Protein AF-A0A1F3PVD0-F1 (afdb_monomer_lite)

Structure (mmCIF, N/CA/C/O backbone):
data_AF-A0A1F3PVD0-F1
#
_entry.id   AF-A0A1F3PVD0-F1
#
loop_
_atom_site.group_PDB
_atom_site.id
_atom_site.type_symbol
_atom_site.label_atom_id
_atom_site.label_alt_id
_atom_site.label_comp_id
_atom_site.label_asym_id
_atom_site.label_entity_id
_atom_site.label_seq_id
_atom_site.pdbx_PDB_ins_code
_atom_site.Cartn_x
_atom_site.Cartn_y
_atom_site.Cartn_z
_atom_site.occupancy
_atom_site.B_iso_or_equiv
_atom_site.auth_seq_id
_atom_site.auth_comp_id
_atom_site.auth_asym_id
_atom_site.auth_atom_id
_atom_site.pdbx_PDB_model_num
ATOM 1 N N . MET A 1 1 ? -23.769 39.190 55.550 1.00 52.31 1 MET A N 1
ATOM 2 C CA . MET A 1 1 ? -24.512 38.034 54.988 1.00 52.31 1 MET A CA 1
ATOM 3 C C . MET A 1 1 ? -24.355 37.821 53.469 1.00 52.31 1 MET A C 1
ATOM 5 O O . MET A 1 1 ? -24.913 36.862 52.965 1.00 52.31 1 MET A O 1
ATOM 9 N N . ARG A 1 2 ? -23.590 38.644 52.723 1.00 49.81 2 ARG A N 1
ATOM 10 C CA . ARG A 1 2 ? -23.374 38.475 51.263 1.00 49.81 2 ARG A CA 1
ATOM 11 C C . ARG A 1 2 ? -22.066 37.770 50.862 1.00 49.81 2 ARG A C 1
ATOM 13 O O . ARG A 1 2 ? -21.918 37.403 49.709 1.00 49.81 2 ARG A O 1
ATOM 20 N N . TRP A 1 3 ? -21.150 37.543 51.806 1.00 46.84 3 TRP A N 1
ATOM 21 C CA . TRP A 1 3 ? -19.820 36.975 51.529 1.00 46.84 3 TRP A CA 1
ATOM 22 C C . TRP A 1 3 ? -19.746 35.443 51.665 1.00 46.84 3 TRP A C 1
ATOM 24 O O . TRP A 1 3 ? -18.893 34.814 51.050 1.00 46.84 3 TRP A O 1
ATOM 34 N N . TYR A 1 4 ? -20.672 34.820 52.403 1.00 49.66 4 TYR A N 1
ATOM 35 C CA . TYR A 1 4 ? -20.701 33.360 52.578 1.00 49.66 4 TYR A CA 1
ATOM 36 C C . TYR A 1 4 ? -21.265 32.606 51.360 1.00 49.66 4 TYR A C 1
ATOM 38 O O . TYR A 1 4 ? -20.929 31.444 51.156 1.00 49.66 4 TYR A O 1
ATOM 46 N N . VAL A 1 5 ? -22.060 33.270 50.511 1.00 54.56 5 VAL A N 1
ATOM 47 C CA . VAL A 1 5 ? -22.640 32.660 49.299 1.00 54.56 5 VAL A CA 1
ATOM 48 C C . VAL A 1 5 ? -21.581 32.480 48.202 1.00 54.56 5 VAL A C 1
ATOM 50 O O . VAL A 1 5 ? -21.598 31.485 47.483 1.00 54.56 5 VAL A O 1
ATOM 53 N N . THR A 1 6 ? -20.599 33.381 48.111 1.00 53.84 6 THR A N 1
ATOM 54 C CA . THR A 1 6 ? -19.549 33.319 47.081 1.00 53.84 6 THR A CA 1
ATOM 55 C C . THR A 1 6 ? -18.513 32.225 47.358 1.00 53.84 6 THR A C 1
ATOM 57 O O . THR A 1 6 ? -18.026 31.593 46.427 1.00 53.84 6 THR A O 1
ATOM 60 N N . ILE A 1 7 ? -18.213 31.940 48.631 1.00 53.91 7 ILE A N 1
ATOM 61 C CA . ILE A 1 7 ? -17.253 30.888 49.017 1.00 53.91 7 ILE A CA 1
ATOM 62 C C . ILE A 1 7 ? -17.837 29.485 48.769 1.00 53.91 7 ILE A C 1
ATOM 64 O O . ILE A 1 7 ? -17.121 28.587 48.331 1.00 53.91 7 ILE A O 1
ATOM 68 N N . PHE A 1 8 ? -19.150 29.305 48.950 1.00 50.31 8 PHE A N 1
ATOM 69 C CA . PHE A 1 8 ? -19.818 28.025 48.683 1.00 50.31 8 PHE A CA 1
ATOM 70 C C . PHE A 1 8 ? -19.912 27.700 47.178 1.00 50.31 8 PHE A C 1
ATOM 72 O O . PHE A 1 8 ? -19.859 26.534 46.780 1.00 50.31 8 PHE A O 1
ATOM 79 N N . LEU A 1 9 ? -19.981 28.726 46.321 1.00 50.12 9 LEU A N 1
ATOM 80 C CA . LEU A 1 9 ? -20.003 28.551 44.865 1.00 50.12 9 LEU A CA 1
ATOM 81 C C . LEU A 1 9 ? -18.623 28.183 44.288 1.00 50.12 9 LEU A C 1
ATOM 83 O O . LEU A 1 9 ? -18.544 27.481 43.288 1.00 50.12 9 LEU A O 1
ATOM 87 N N . ILE A 1 10 ? -17.528 28.606 44.929 1.00 54.53 10 ILE A N 1
ATOM 88 C CA . ILE A 1 10 ? -16.161 28.267 44.492 1.00 54.53 10 ILE A CA 1
ATOM 89 C C . ILE A 1 10 ? -15.780 26.841 44.928 1.00 54.53 10 ILE A C 1
ATOM 91 O O . ILE A 1 10 ? -15.098 26.136 44.185 1.00 54.53 10 ILE A O 1
ATOM 95 N N . LEU A 1 11 ? -16.273 26.362 46.077 1.00 48.06 11 LEU A N 1
ATOM 96 C CA . LEU A 1 11 ? -15.998 24.995 46.544 1.00 48.06 11 LEU A CA 1
ATOM 97 C C . LEU A 1 11 ? -16.750 23.904 45.763 1.00 48.06 11 LEU A C 1
ATOM 99 O O . LEU A 1 11 ? -16.257 22.785 45.653 1.00 48.06 11 LEU A O 1
ATOM 103 N N . THR A 1 12 ? -17.908 24.214 45.176 1.00 51.50 12 THR A N 1
ATOM 104 C CA . THR A 1 12 ? -18.668 23.247 44.361 1.00 51.50 12 THR A CA 1
ATOM 105 C C . THR A 1 12 ? -18.076 23.046 42.962 1.00 51.50 12 THR A C 1
ATOM 107 O O . THR A 1 12 ? -18.233 21.970 42.388 1.00 51.50 12 THR A O 1
ATOM 110 N N . ILE A 1 13 ? -17.306 24.009 42.443 1.00 52.09 13 ILE A N 1
ATOM 111 C CA . ILE A 1 13 ? -16.625 23.890 41.140 1.00 52.09 13 ILE A CA 1
ATOM 112 C C . ILE A 1 13 ? -15.431 22.916 41.210 1.00 52.09 13 ILE A C 1
ATOM 114 O O . ILE A 1 13 ? -15.116 22.256 40.221 1.00 52.09 13 ILE A O 1
ATOM 118 N N . PHE A 1 14 ? -14.810 22.731 42.381 1.00 48.31 14 PHE A N 1
ATOM 119 C CA . PHE A 1 14 ? -13.664 21.823 42.536 1.00 48.31 14 PHE A CA 1
ATOM 120 C C . PHE A 1 14 ? -14.026 20.333 42.646 1.00 48.31 14 PHE A C 1
ATOM 122 O O . PHE A 1 14 ? -13.159 19.486 42.435 1.00 48.31 14 PHE A O 1
ATOM 129 N N . ILE A 1 15 ? -15.287 19.979 42.917 1.00 50.44 15 ILE A N 1
ATOM 130 C CA . ILE A 1 15 ? -15.693 18.566 43.060 1.00 50.44 15 ILE A CA 1
ATOM 131 C C . ILE A 1 15 ? -15.917 17.893 41.690 1.00 50.44 15 ILE A C 1
ATOM 133 O O . ILE A 1 15 ? -15.780 16.678 41.572 1.00 50.44 15 ILE A O 1
ATOM 137 N N . PHE A 1 16 ? -16.142 18.659 40.618 1.00 49.06 16 PHE A N 1
ATOM 138 C CA . PHE A 1 16 ? -16.343 18.105 39.270 1.00 49.06 16 PHE A CA 1
ATOM 139 C C . PHE A 1 16 ? -15.055 17.924 38.446 1.00 49.06 16 PHE A C 1
ATOM 141 O O . PHE A 1 16 ? -15.104 17.333 37.369 1.00 49.06 16 PHE A O 1
ATOM 148 N N . ALA A 1 17 ? -13.892 18.359 38.942 1.00 48.44 17 ALA A N 1
ATOM 149 C CA . ALA A 1 17 ? -12.629 18.272 38.198 1.00 48.44 17 ALA A CA 1
ATOM 150 C C . ALA A 1 17 ? -11.892 16.920 38.330 1.00 48.44 17 ALA A C 1
ATOM 152 O O . ALA A 1 17 ? -10.962 16.665 37.573 1.00 48.44 17 ALA A O 1
ATOM 153 N N . ASN A 1 18 ? -12.317 16.029 39.236 1.00 48.75 18 ASN A N 1
ATOM 154 C CA . ASN A 1 18 ? -1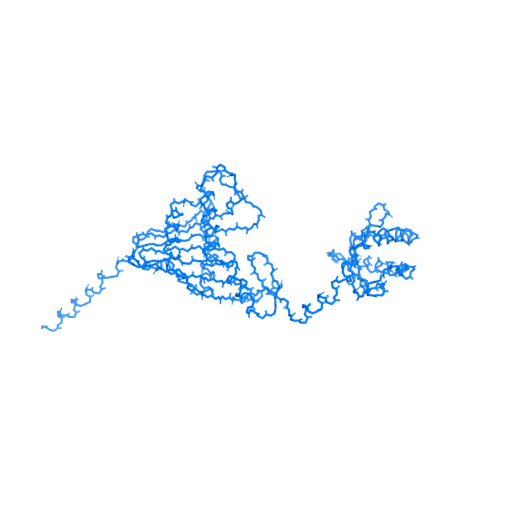1.676 14.719 39.459 1.00 48.75 18 ASN A CA 1
ATOM 155 C C . ASN A 1 18 ? -12.423 13.532 38.809 1.00 48.75 18 ASN A C 1
ATOM 157 O O . ASN A 1 18 ? -12.084 12.377 39.051 1.00 48.75 18 ASN A O 1
ATOM 161 N N . GLY A 1 19 ? -13.442 13.793 37.980 1.00 48.56 19 GLY A N 1
ATOM 162 C CA . GLY A 1 19 ? -14.271 12.755 37.345 1.00 48.56 19 GLY A CA 1
ATOM 163 C C . GLY A 1 19 ? -13.644 12.047 36.136 1.00 48.56 19 GLY A C 1
ATOM 164 O O . GLY A 1 19 ? -14.220 11.091 35.623 1.00 48.56 19 GLY A O 1
ATOM 165 N N . GLN A 1 20 ? -12.470 12.478 35.672 1.00 53.84 20 GLN A N 1
ATOM 166 C CA . GLN A 1 20 ? -11.714 11.793 34.624 1.00 53.84 20 GLN A CA 1
ATOM 167 C C . GLN A 1 20 ? -10.396 11.284 35.211 1.00 53.84 20 GLN A C 1
ATOM 169 O O . GLN A 1 20 ? -9.554 12.101 35.559 1.00 53.84 20 GLN A O 1
ATOM 174 N N . SER A 1 21 ? -10.206 9.960 35.324 1.00 55.94 21 SER A N 1
ATOM 175 C CA . SER A 1 21 ? -8.898 9.305 35.047 1.00 55.94 21 SER A CA 1
ATOM 176 C C . SER A 1 21 ? -8.756 7.836 35.478 1.00 55.94 21 SER A C 1
ATOM 178 O O . SER A 1 21 ? -7.702 7.263 35.237 1.00 55.94 21 SER A O 1
ATOM 180 N N . ASN A 1 22 ? -9.781 7.142 35.988 1.00 77.69 22 ASN A N 1
ATOM 181 C CA . ASN A 1 22 ? -9.657 5.681 36.198 1.00 77.69 22 ASN A CA 1
ATOM 182 C C . ASN A 1 22 ? -9.807 4.851 34.907 1.00 77.69 22 ASN A C 1
ATOM 184 O O . ASN A 1 22 ? -9.910 3.623 34.959 1.00 77.69 22 ASN A O 1
ATOM 188 N N . ARG A 1 23 ? -9.833 5.505 33.739 1.00 90.31 23 ARG A N 1
ATOM 189 C CA . ARG A 1 23 ? -9.917 4.824 32.450 1.00 90.31 23 ARG A CA 1
ATOM 190 C C . ARG A 1 23 ? -8.611 4.076 32.188 1.00 90.31 23 ARG A C 1
ATOM 192 O O . ARG A 1 23 ? -7.550 4.686 32.085 1.00 90.31 23 ARG A O 1
ATOM 199 N N . LYS A 1 24 ? -8.688 2.753 32.056 1.00 94.62 24 LYS A N 1
ATOM 200 C CA . LYS A 1 24 ? -7.513 1.911 31.797 1.00 94.62 24 LYS A CA 1
ATOM 201 C C . LYS A 1 24 ? -7.092 2.032 30.335 1.00 94.62 24 LYS A C 1
ATOM 203 O O . LYS A 1 24 ? -7.910 1.823 29.447 1.00 94.62 24 LYS A O 1
ATOM 208 N N . VAL A 1 25 ? -5.826 2.346 30.084 1.00 93.94 25 VAL A N 1
ATOM 209 C CA . VAL A 1 25 ? -5.273 2.498 28.732 1.00 93.94 25 VAL A CA 1
ATOM 210 C C . VAL A 1 25 ? -4.309 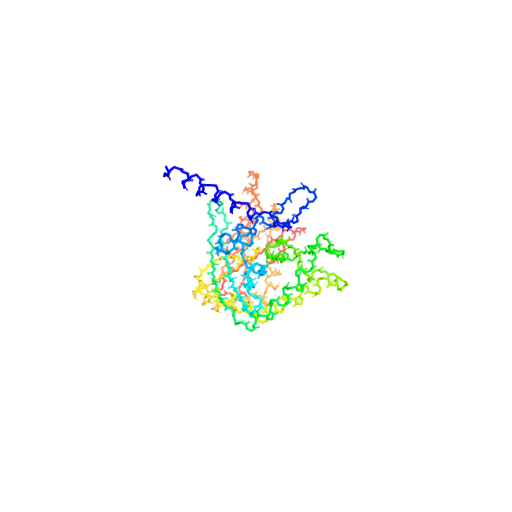1.349 28.468 1.00 93.94 25 VAL A C 1
ATOM 212 O O . VAL A 1 25 ? -3.316 1.196 29.175 1.00 93.94 25 VAL A O 1
ATOM 215 N N . PHE A 1 26 ? -4.603 0.549 27.448 1.00 93.62 26 PHE A N 1
ATOM 216 C CA . PHE A 1 26 ? -3.805 -0.601 27.042 1.00 93.62 26 PHE A CA 1
ATOM 217 C C . PHE A 1 26 ? -3.202 -0.335 25.665 1.00 93.62 26 PHE A C 1
ATOM 219 O O . PHE A 1 26 ? -3.883 -0.416 24.642 1.00 93.62 26 PHE A O 1
ATOM 226 N N . ILE A 1 27 ? -1.917 0.005 25.658 1.00 91.44 27 ILE A N 1
ATOM 227 C CA . ILE A 1 27 ? -1.116 0.223 24.453 1.00 91.44 27 ILE A CA 1
ATOM 228 C C . ILE A 1 27 ? 0.077 -0.741 24.541 1.00 91.44 27 ILE A C 1
ATOM 230 O O . ILE A 1 27 ? 0.757 -0.722 25.570 1.00 91.44 27 ILE A O 1
ATOM 234 N N . PRO A 1 28 ? 0.341 -1.579 23.520 1.00 83.88 28 PRO A N 1
ATOM 235 C CA . PRO A 1 28 ? 1.459 -2.514 23.531 1.00 83.88 28 PRO A CA 1
ATOM 236 C C . PRO A 1 28 ? 2.790 -1.782 23.725 1.00 83.88 28 PRO A C 1
ATOM 238 O O . PRO A 1 28 ? 3.035 -0.723 23.134 1.00 83.88 28 PRO A O 1
ATOM 241 N N . VAL A 1 29 ? 3.653 -2.360 24.557 1.00 78.19 29 VAL A N 1
ATOM 242 C CA . VAL A 1 29 ? 5.019 -1.887 24.794 1.00 78.19 29 VAL A CA 1
ATOM 243 C C . VAL A 1 29 ? 5.955 -2.988 24.318 1.00 78.19 29 VAL A C 1
ATOM 245 O O . VAL A 1 29 ? 5.900 -4.097 24.842 1.00 78.19 29 VAL A O 1
ATOM 248 N N . TYR A 1 30 ? 6.784 -2.705 23.316 1.00 70.12 30 TYR A N 1
ATOM 249 C CA . TYR A 1 30 ? 7.753 -3.684 22.819 1.00 70.12 30 TYR A CA 1
ATOM 250 C C . TYR A 1 30 ? 8.969 -3.769 23.761 1.00 70.12 30 TYR A C 1
ATOM 252 O O . TYR A 1 30 ? 9.201 -2.858 24.555 1.00 70.12 30 TYR A O 1
ATOM 260 N N . GLU A 1 31 ? 9.748 -4.856 23.680 1.00 60.06 31 GLU A N 1
ATOM 261 C CA . GLU A 1 31 ? 10.815 -5.228 24.638 1.00 60.06 31 GLU A CA 1
ATOM 262 C C . GLU A 1 31 ? 11.859 -4.132 24.934 1.00 60.06 31 GLU A C 1
ATOM 264 O O . GLU A 1 31 ? 12.474 -4.125 25.996 1.00 60.06 31 GLU A O 1
ATOM 269 N N . ASN A 1 32 ? 12.045 -3.167 24.033 1.00 60.78 32 ASN A N 1
ATOM 270 C CA . ASN A 1 32 ? 12.938 -2.023 24.228 1.00 60.78 32 ASN A CA 1
ATOM 271 C C . ASN A 1 32 ? 12.300 -0.851 25.005 1.00 60.78 32 ASN A C 1
ATOM 273 O O . ASN A 1 32 ? 12.887 0.229 25.072 1.00 60.78 32 ASN A O 1
ATOM 277 N N . GLY A 1 33 ? 11.095 -1.029 25.551 1.00 52.75 33 GLY A N 1
ATOM 278 C CA . GLY A 1 33 ? 10.340 0.018 26.235 1.00 52.75 33 GLY A CA 1
ATOM 279 C C . GLY A 1 33 ? 9.773 1.088 25.297 1.00 52.75 33 GLY A C 1
ATOM 280 O O . GLY A 1 33 ? 9.152 2.041 25.776 1.00 52.75 33 GLY A O 1
ATOM 281 N N . ASP A 1 34 ? 9.948 0.960 23.973 1.00 54.97 34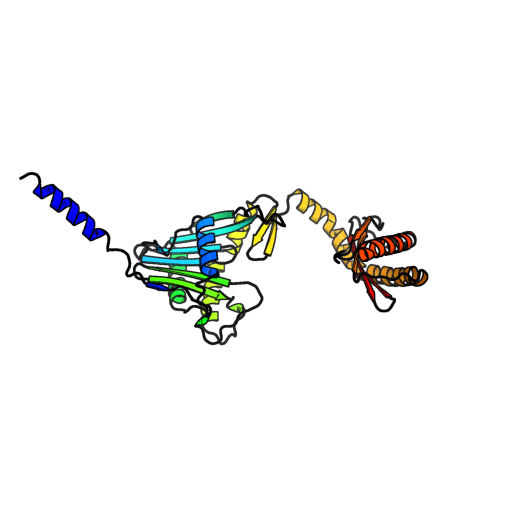 ASP A N 1
ATOM 282 C CA . ASP A 1 34 ? 9.314 1.870 23.026 1.00 54.97 34 ASP A CA 1
ATOM 283 C C . ASP A 1 34 ? 7.832 1.512 22.953 1.00 54.97 34 ASP A C 1
ATOM 285 O O . ASP A 1 34 ? 7.401 0.539 22.324 1.00 54.97 34 ASP A O 1
ATOM 289 N N . THR A 1 35 ? 7.027 2.333 23.619 1.00 56.81 35 THR A N 1
ATOM 290 C CA . THR A 1 35 ? 5.615 2.435 23.297 1.00 56.81 35 THR A CA 1
ATOM 291 C C . THR A 1 35 ? 5.509 2.883 21.840 1.00 56.81 35 THR A C 1
ATOM 293 O O . THR A 1 35 ? 5.547 4.064 21.484 1.00 56.81 35 THR A O 1
ATOM 296 N N . CYS A 1 36 ? 5.261 1.881 21.005 1.00 71.19 36 CYS A N 1
ATOM 297 C CA . CYS A 1 36 ? 4.199 1.951 20.032 1.00 71.19 36 CYS A CA 1
ATOM 298 C C . CYS A 1 36 ? 4.484 2.877 18.837 1.00 71.19 36 CYS A C 1
ATOM 300 O O . CYS A 1 36 ? 3.732 3.812 18.555 1.00 71.19 36 CYS A O 1
ATOM 302 N N . TYR A 1 37 ? 5.546 2.565 18.078 1.00 82.56 37 TYR A N 1
ATOM 303 C CA . TYR A 1 37 ? 5.786 3.107 16.727 1.00 82.56 37 TYR A CA 1
ATOM 304 C C . TYR A 1 37 ? 4.486 3.171 15.909 1.00 82.56 37 TYR A C 1
ATOM 306 O O . TYR A 1 37 ? 4.126 4.224 15.376 1.00 82.56 37 TYR A O 1
ATOM 314 N N . TRP A 1 38 ? 3.726 2.071 15.911 1.00 85.19 38 TRP A N 1
ATOM 315 C CA . TRP A 1 38 ? 2.434 1.982 15.242 1.00 85.19 38 TRP A CA 1
ATOM 316 C C . TRP A 1 38 ? 1.384 2.931 15.809 1.00 85.19 38 TRP A C 1
ATOM 318 O O . TRP A 1 38 ? 0.709 3.590 15.027 1.00 85.19 38 TRP A O 1
ATOM 328 N N . TYR A 1 39 ? 1.281 3.078 17.130 1.00 91.81 39 TYR A N 1
ATOM 329 C CA . TYR A 1 39 ? 0.330 4.016 17.739 1.00 91.81 39 TYR A CA 1
ATOM 330 C C . TYR A 1 39 ? 0.710 5.467 17.467 1.00 91.81 39 TYR A C 1
ATOM 332 O O . TYR A 1 39 ? -0.155 6.253 17.110 1.00 91.81 39 TYR A O 1
ATOM 340 N N . LYS A 1 40 ? 1.994 5.841 17.539 1.00 91.06 40 LYS A N 1
ATOM 341 C CA . LYS A 1 40 ? 2.450 7.199 17.186 1.00 91.06 40 LYS A CA 1
ATOM 342 C C . LYS A 1 40 ? 2.109 7.530 15.730 1.00 91.06 40 LYS A C 1
ATOM 344 O O . LYS A 1 40 ? 1.584 8.607 15.444 1.00 91.06 40 LYS A O 1
ATOM 349 N N . ILE A 1 41 ? 2.366 6.597 14.809 1.00 89.88 41 ILE A N 1
ATOM 350 C CA . ILE A 1 41 ? 1.982 6.738 13.396 1.00 89.88 41 ILE A CA 1
ATOM 351 C C . ILE A 1 41 ? 0.470 6.843 13.255 1.00 89.88 41 ILE A C 1
ATOM 353 O O . ILE A 1 41 ? -0.018 7.707 12.530 1.00 89.88 41 ILE A O 1
ATOM 357 N N . PHE A 1 42 ? -0.261 5.976 13.941 1.00 92.12 42 PHE A N 1
ATOM 358 C CA . PHE A 1 42 ? -1.708 5.919 13.896 1.00 92.12 42 PHE A CA 1
ATOM 359 C C . PHE A 1 42 ? -2.345 7.210 14.420 1.00 92.12 42 PHE A C 1
ATOM 361 O O . PHE A 1 42 ? -3.135 7.816 13.711 1.00 92.12 42 PHE A O 1
ATOM 368 N N . GLN A 1 43 ? -1.943 7.708 15.591 1.00 93.94 43 GLN A N 1
ATOM 369 C CA . GLN A 1 43 ? -2.454 8.956 16.167 1.00 93.94 43 GLN A CA 1
ATOM 370 C C . GLN A 1 43 ? -2.185 10.154 15.254 1.00 93.94 43 GLN A C 1
ATOM 372 O O . GLN A 1 43 ? -3.056 11.002 15.052 1.00 93.94 43 GLN A O 1
ATOM 377 N N . LYS A 1 44 ? -1.007 10.196 14.619 1.00 93.75 44 LYS A N 1
ATOM 378 C CA . LYS A 1 44 ? -0.720 11.198 13.591 1.00 93.75 44 LYS A CA 1
ATOM 379 C C . LYS A 1 44 ? -1.685 11.080 12.407 1.00 93.75 44 LYS A C 1
ATOM 381 O O . LYS A 1 44 ? -2.223 12.094 11.979 1.00 93.75 44 LYS A O 1
ATOM 386 N N . LYS A 1 45 ? -1.934 9.868 11.897 1.00 94.38 45 LYS A N 1
ATOM 387 C CA . LYS A 1 45 ? -2.898 9.641 10.805 1.00 94.38 45 LYS A CA 1
ATOM 388 C C . LYS A 1 45 ? -4.322 10.034 11.206 1.00 94.38 45 LYS A C 1
ATOM 390 O O . LYS A 1 45 ? -4.982 10.712 10.431 1.00 94.38 45 LYS A O 1
ATOM 395 N N . THR A 1 46 ? -4.768 9.662 12.402 1.00 95.44 46 THR A N 1
ATOM 396 C CA . THR A 1 46 ? -6.056 10.056 12.996 1.00 95.44 46 THR A CA 1
ATOM 397 C C . THR A 1 46 ? -6.211 11.574 12.997 1.00 95.44 46 THR A C 1
ATOM 399 O O . THR A 1 46 ? -7.222 12.086 12.520 1.00 95.44 46 THR A O 1
ATOM 402 N N . SER A 1 47 ? -5.176 12.304 13.424 1.00 95.81 47 SER A N 1
ATOM 403 C CA . SER A 1 47 ? -5.156 13.769 13.365 1.00 95.81 47 SER A CA 1
ATOM 404 C C . SER A 1 47 ? -5.170 14.307 11.930 1.00 95.81 47 SER A C 1
ATOM 406 O O . SER A 1 47 ? -5.925 15.233 11.644 1.00 95.81 47 SER A O 1
ATOM 408 N N . ASP A 1 48 ? -4.349 13.753 11.033 1.00 95.25 48 ASP A N 1
ATOM 409 C CA . ASP A 1 48 ? -4.256 14.172 9.626 1.00 95.25 48 ASP A CA 1
ATOM 410 C C . ASP A 1 48 ? -5.579 13.945 8.862 1.00 95.25 48 ASP A C 1
ATOM 412 O O . ASP A 1 48 ? -5.877 14.652 7.899 1.00 95.25 48 ASP A O 1
ATOM 416 N N . LEU A 1 49 ? -6.367 12.952 9.284 1.00 96.94 49 LEU A N 1
ATOM 417 C CA . LEU A 1 49 ? -7.680 12.604 8.737 1.00 96.94 49 LEU A CA 1
ATOM 418 C C . LEU A 1 49 ? -8.845 13.288 9.468 1.00 96.94 49 LEU A C 1
ATOM 420 O O . LEU A 1 49 ? -9.992 13.075 9.083 1.00 96.94 49 LEU A O 1
ATOM 424 N N . HIS A 1 50 ? -8.562 14.100 10.493 1.00 96.94 50 HIS A N 1
ATOM 425 C CA . HIS A 1 50 ? -9.561 14.754 11.346 1.00 96.94 50 HIS A CA 1
ATOM 426 C C . HIS A 1 50 ? -10.560 13.774 11.985 1.00 96.94 50 HIS A C 1
ATOM 428 O O . HIS A 1 50 ? -11.745 14.076 12.121 1.00 96.94 50 HIS A O 1
ATOM 434 N N . LEU A 1 51 ? -10.088 12.588 12.371 1.00 97.44 51 LEU A N 1
ATOM 435 C CA . LEU A 1 51 ? -10.906 11.581 13.040 1.00 97.44 51 LEU A CA 1
ATOM 436 C C . LEU A 1 51 ? -10.986 11.855 14.545 1.00 97.44 51 LEU A C 1
ATOM 438 O O . LEU A 1 51 ? -10.060 12.404 15.145 1.00 97.44 51 LEU A O 1
ATOM 442 N N . GLN A 1 52 ? -12.078 11.416 15.173 1.00 96.69 52 GLN A N 1
ATOM 443 C CA . GLN A 1 52 ? -12.246 11.491 16.625 1.00 96.69 52 GLN A CA 1
ATOM 444 C C . GLN A 1 52 ? -11.119 10.737 17.343 1.00 96.69 52 GLN A C 1
ATOM 446 O O . GLN A 1 52 ? -10.745 9.629 16.939 1.00 96.69 52 GLN A O 1
ATOM 451 N N . ASN A 1 53 ? -10.606 11.325 18.426 1.00 96.50 53 ASN A N 1
ATOM 452 C CA . ASN A 1 53 ? -9.682 10.659 19.335 1.00 96.50 53 ASN A CA 1
ATOM 453 C C . ASN A 1 53 ? -10.468 9.754 20.299 1.00 96.50 53 ASN A C 1
ATOM 455 O O . ASN A 1 53 ? -11.263 10.234 21.110 1.00 96.50 53 ASN A O 1
ATOM 459 N N . LEU A 1 54 ? -10.233 8.443 20.224 1.00 96.62 54 LEU A N 1
ATOM 460 C CA . LEU A 1 54 ? -10.952 7.455 21.028 1.00 96.62 54 LEU A CA 1
ATOM 461 C C . LEU A 1 54 ? -10.567 7.503 22.516 1.00 96.62 54 LEU A C 1
ATOM 463 O O . LEU A 1 54 ? -11.364 7.098 23.361 1.00 96.62 54 LEU A O 1
ATOM 467 N N . LEU A 1 55 ? -9.414 8.076 22.883 1.00 94.06 55 LEU A N 1
ATOM 468 C CA . LEU A 1 55 ? -9.064 8.314 24.292 1.00 94.06 55 LEU A CA 1
ATOM 469 C C . LEU A 1 55 ? -9.995 9.321 24.977 1.00 94.06 55 LEU A C 1
ATOM 471 O O . LEU A 1 55 ? -10.164 9.270 26.194 1.00 94.06 55 LEU A O 1
ATOM 475 N N . THR A 1 56 ? -10.622 10.205 24.203 1.00 93.94 56 THR A N 1
ATOM 476 C CA . THR A 1 56 ? -11.566 11.217 24.698 1.00 93.94 56 THR A CA 1
ATOM 477 C C . THR A 1 56 ? -13.008 10.929 24.282 1.00 93.94 56 THR A C 1
ATOM 479 O O . THR A 1 56 ? -13.876 11.769 24.493 1.00 93.94 56 THR A O 1
ATOM 482 N N . SER A 1 57 ? -13.273 9.775 23.658 1.00 94.56 57 SER A N 1
ATOM 483 C CA . SER A 1 57 ? -14.633 9.356 23.308 1.00 94.56 57 SER A CA 1
ATOM 484 C C . SER A 1 57 ? -15.466 9.142 24.576 1.00 94.56 57 SER A C 1
ATOM 486 O O . SER A 1 57 ? -14.996 8.564 25.559 1.00 94.56 57 SER A O 1
ATOM 488 N N . THR A 1 58 ? -16.707 9.622 24.533 1.00 95.19 58 THR A N 1
ATOM 489 C CA . THR A 1 58 ? -17.732 9.419 25.566 1.00 95.19 58 THR A CA 1
ATOM 490 C C . THR A 1 58 ? -18.738 8.340 25.170 1.00 95.19 58 THR A C 1
ATOM 492 O O . THR A 1 58 ? -19.766 8.189 25.826 1.00 95.19 58 THR A O 1
ATOM 495 N N . ASP A 1 59 ? -18.478 7.623 24.077 1.00 97.25 59 ASP A N 1
ATOM 496 C CA . ASP A 1 59 ? -19.371 6.592 23.565 1.00 97.25 59 ASP A CA 1
ATOM 497 C C . ASP A 1 59 ? -19.419 5.408 24.531 1.00 97.25 59 ASP A C 1
ATOM 499 O O . ASP A 1 59 ? -18.425 5.051 25.173 1.00 97.25 59 ASP A O 1
ATOM 503 N N . THR A 1 60 ? -20.579 4.756 24.606 1.00 97.12 60 THR A N 1
ATOM 504 C CA . THR A 1 60 ? -20.733 3.543 25.417 1.00 97.12 60 THR A CA 1
ATOM 505 C C . THR A 1 60 ? -19.833 2.431 24.882 1.00 97.12 60 THR A C 1
ATOM 507 O O . THR A 1 60 ? -19.236 1.670 25.650 1.00 97.12 60 THR A O 1
ATOM 510 N N . PHE A 1 61 ? -19.681 2.368 23.560 1.00 98.00 61 PHE A N 1
ATOM 511 C CA . PHE A 1 61 ? -18.615 1.622 22.912 1.00 98.00 61 PHE A CA 1
ATOM 512 C C . PHE A 1 61 ? -18.296 2.225 21.548 1.00 98.00 61 PHE A C 1
ATOM 514 O O . PHE A 1 61 ? -19.202 2.514 20.769 1.00 98.00 61 PHE A O 1
ATOM 521 N N . HIS A 1 62 ? -17.008 2.337 21.245 1.00 98.56 62 HIS A N 1
ATOM 522 C CA . HIS A 1 62 ? -16.483 2.779 19.961 1.00 98.56 62 HIS A CA 1
ATOM 523 C C . HIS A 1 62 ? -15.340 1.855 19.563 1.00 98.56 62 HIS A C 1
ATOM 525 O O . HIS A 1 62 ? -14.360 1.716 20.290 1.00 98.56 62 HIS A O 1
ATOM 531 N N . PHE A 1 63 ? -15.479 1.210 18.414 1.00 98.50 63 PHE A N 1
ATOM 532 C CA . PHE A 1 63 ? -14.450 0.399 17.789 1.00 98.50 63 PHE A CA 1
ATOM 533 C C . PHE A 1 63 ? -13.984 1.049 16.488 1.00 98.50 63 PHE A C 1
ATOM 535 O O . PHE A 1 63 ? -14.804 1.533 15.708 1.00 98.50 63 PHE A O 1
ATOM 542 N N . ARG A 1 64 ? -12.679 1.017 16.222 1.00 98.62 64 ARG A N 1
ATOM 543 C CA . ARG A 1 64 ? -12.099 1.478 14.963 1.00 98.62 64 ARG A CA 1
ATOM 544 C C . ARG A 1 64 ? -11.217 0.398 14.357 1.00 98.62 64 ARG A C 1
ATOM 546 O O . ARG A 1 64 ? -10.262 -0.055 14.978 1.00 98.62 64 ARG A O 1
ATOM 553 N N . PHE A 1 65 ? -11.514 0.042 13.115 1.00 98.44 65 PHE A N 1
ATOM 554 C CA . PHE A 1 65 ? -10.652 -0.743 12.236 1.00 98.44 65 PHE A CA 1
ATOM 555 C C . PHE A 1 65 ? -9.876 0.196 11.313 1.00 98.44 65 PHE A C 1
ATOM 557 O O . PHE A 1 65 ? -10.466 1.111 10.740 1.00 98.44 65 PHE A O 1
ATOM 564 N N . GLN A 1 66 ? -8.587 -0.051 11.097 1.00 97.69 66 GLN A N 1
ATOM 565 C CA . GLN A 1 66 ? -7.809 0.650 10.081 1.00 97.69 66 GLN A CA 1
ATOM 566 C C . GLN A 1 66 ? -6.886 -0.288 9.299 1.00 97.69 66 GLN A C 1
ATOM 568 O O . GLN A 1 66 ? -6.195 -1.140 9.863 1.00 97.69 66 GLN A O 1
ATOM 573 N N . ASP A 1 67 ? -6.824 -0.037 7.991 1.00 96.06 67 ASP A N 1
ATOM 574 C CA . ASP A 1 67 ? -5.818 -0.564 7.072 1.00 96.06 67 ASP A CA 1
ATOM 575 C C . ASP A 1 67 ? -5.145 0.575 6.275 1.00 96.06 67 ASP A C 1
ATOM 577 O O . ASP A 1 67 ? -5.193 1.751 6.650 1.00 96.06 67 ASP A O 1
ATOM 581 N N . HIS A 1 68 ? -4.480 0.230 5.173 1.00 94.44 68 HIS A N 1
ATOM 582 C CA . HIS A 1 68 ? -3.730 1.149 4.313 1.00 94.44 68 HIS A CA 1
ATOM 583 C C . HIS A 1 68 ? -4.562 2.209 3.573 1.00 94.44 68 HIS A C 1
ATOM 585 O O . HIS A 1 68 ? -3.997 3.226 3.164 1.00 94.44 68 HIS A O 1
ATOM 591 N N . SER A 1 69 ? -5.866 1.991 3.403 1.00 96.94 69 SER A N 1
ATOM 592 C CA . SER A 1 69 ? -6.760 2.825 2.582 1.00 96.94 69 SER A CA 1
ATOM 593 C C . SER A 1 69 ? -8.103 3.155 3.237 1.00 96.94 69 SER A C 1
ATOM 595 O O . SER A 1 69 ? -8.820 4.030 2.742 1.00 96.94 69 SER A O 1
ATOM 597 N N . HIS A 1 70 ? -8.440 2.491 4.343 1.00 98.25 70 HIS A N 1
ATOM 598 C CA . HIS A 1 70 ? -9.708 2.641 5.045 1.00 98.25 70 HIS A CA 1
ATOM 599 C C . HIS A 1 70 ? -9.513 2.842 6.542 1.00 98.25 70 HIS A C 1
ATOM 601 O O . HIS A 1 70 ? -8.622 2.256 7.160 1.00 98.25 70 HIS A O 1
ATOM 607 N N . VAL A 1 71 ? -10.416 3.624 7.120 1.00 98.56 71 VAL A N 1
ATOM 608 C CA . VAL A 1 71 ? -10.753 3.581 8.540 1.00 98.56 71 VAL A CA 1
ATOM 609 C C . VAL A 1 71 ? -12.248 3.309 8.646 1.00 98.56 71 VAL A C 1
ATOM 611 O O . VAL A 1 71 ? -13.033 3.944 7.943 1.00 98.56 71 VAL A O 1
ATOM 614 N N . VAL A 1 72 ? -12.639 2.354 9.480 1.00 98.69 72 VAL A N 1
ATOM 615 C CA . VAL A 1 72 ? -14.038 2.035 9.769 1.00 98.69 72 VAL A CA 1
ATOM 616 C C . VAL A 1 72 ? -14.260 2.233 11.259 1.00 98.69 72 VAL A C 1
ATOM 618 O O . VAL A 1 72 ? -13.770 1.452 12.071 1.00 98.69 72 VAL A O 1
ATOM 621 N N . ASP A 1 73 ? -14.996 3.279 11.600 1.00 98.69 73 ASP A N 1
ATOM 622 C CA . ASP A 1 73 ? -15.471 3.558 12.949 1.00 98.69 73 ASP A CA 1
ATOM 623 C C . ASP A 1 73 ? -16.861 2.952 13.118 1.00 98.69 73 ASP A C 1
ATOM 625 O O . ASP A 1 73 ? -17.730 3.216 12.294 1.00 98.69 73 ASP A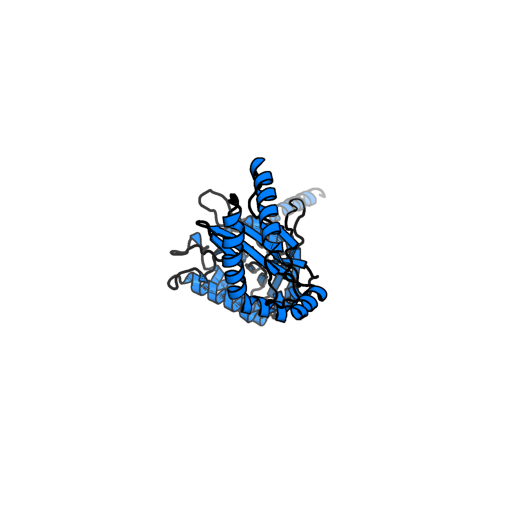 O 1
ATOM 629 N N . VAL A 1 74 ? -17.087 2.174 14.175 1.00 98.38 74 VAL A N 1
ATOM 630 C CA . VAL A 1 74 ? -18.414 1.679 14.568 1.00 98.38 74 VAL A CA 1
ATOM 631 C C . VAL A 1 74 ? -18.644 1.976 16.040 1.00 98.38 74 VAL A C 1
ATOM 633 O O . VAL A 1 74 ? -17.816 1.621 16.880 1.00 98.38 74 VAL A O 1
ATOM 636 N N . PHE A 1 75 ? -19.753 2.632 16.366 1.00 98.50 75 PHE A N 1
ATOM 637 C CA . PHE A 1 75 ? -19.990 3.133 17.716 1.00 98.50 75 PHE A CA 1
ATOM 638 C C . PHE A 1 75 ? -21.473 3.207 18.087 1.00 98.50 75 PHE A C 1
ATOM 640 O O . PHE A 1 75 ? -22.363 3.160 17.236 1.00 98.50 75 PHE A O 1
ATOM 647 N N . THR A 1 76 ? -21.720 3.301 19.392 1.00 98.44 76 THR A N 1
ATOM 648 C CA . THR A 1 76 ? -23.039 3.521 19.992 1.00 98.44 76 THR A CA 1
ATOM 649 C C . THR A 1 76 ? -22.907 4.342 21.271 1.00 98.44 76 THR A C 1
ATOM 651 O O . THR A 1 76 ? -21.963 4.166 22.050 1.00 98.44 76 THR A O 1
ATOM 654 N N . THR A 1 77 ? -23.880 5.212 21.518 1.00 97.94 77 THR A N 1
ATOM 655 C CA . THR A 1 77 ? -23.985 5.993 22.757 1.00 97.94 77 THR A CA 1
ATOM 656 C C . THR A 1 77 ? -24.959 5.367 23.754 1.00 97.94 77 THR A C 1
ATOM 658 O O . THR A 1 77 ? -24.814 5.593 24.952 1.00 97.94 77 THR A O 1
ATOM 661 N N . ASP A 1 78 ? -25.890 4.525 23.304 1.00 97.25 78 ASP A N 1
ATOM 662 C CA . ASP A 1 78 ? -27.022 4.019 24.095 1.00 97.25 78 ASP A CA 1
ATOM 663 C C . ASP A 1 78 ? -27.209 2.488 24.036 1.00 97.25 78 ASP A C 1
ATOM 665 O O . ASP A 1 78 ? -28.122 1.962 24.677 1.00 97.25 78 ASP A O 1
ATOM 669 N N . ASN A 1 79 ? -26.356 1.769 23.292 1.00 95.69 79 ASN A N 1
ATOM 670 C CA . ASN A 1 79 ? -26.488 0.340 22.960 1.00 95.69 79 ASN A CA 1
ATOM 671 C C . ASN A 1 79 ? -27.802 -0.029 22.246 1.00 95.69 79 ASN A C 1
ATOM 673 O O . ASN A 1 79 ? -28.228 -1.181 22.312 1.00 95.69 79 ASN A O 1
ATOM 677 N N . LYS A 1 80 ? -28.458 0.929 21.590 1.00 96.50 80 LYS A N 1
ATOM 678 C CA . LYS A 1 80 ? -29.690 0.713 20.815 1.00 96.50 80 LYS A CA 1
ATOM 679 C C . LYS A 1 80 ? -29.538 1.206 19.386 1.00 96.50 80 LYS A C 1
ATOM 681 O O . LYS A 1 80 ? -30.026 0.566 18.462 1.00 96.50 80 LYS A O 1
ATOM 686 N N . THR A 1 81 ? -28.855 2.331 19.219 1.00 97.88 81 THR A N 1
ATOM 687 C CA . THR A 1 81 ? -28.575 2.942 17.926 1.00 97.88 81 THR A CA 1
ATOM 688 C C . THR A 1 81 ? -27.107 2.731 17.592 1.00 97.88 81 THR A C 1
ATOM 690 O O . THR A 1 81 ? -26.221 3.050 18.391 1.00 97.88 81 THR A O 1
ATOM 693 N N . TYR A 1 82 ? -26.848 2.179 16.411 1.00 98.19 82 TYR A N 1
ATOM 694 C CA . TYR A 1 82 ? -25.505 1.851 15.952 1.00 98.19 82 TYR A CA 1
ATOM 695 C C . TYR A 1 82 ? -25.160 2.684 14.730 1.00 98.19 82 TYR A C 1
ATOM 697 O O . TYR A 1 82 ? -25.920 2.741 13.764 1.00 98.19 82 TYR A O 1
ATOM 705 N N . HIS A 1 83 ? -23.985 3.297 14.771 1.00 98.38 83 HIS A N 1
ATOM 706 C CA . HIS A 1 83 ? -23.457 4.106 13.684 1.00 98.38 83 HIS A CA 1
ATOM 707 C C . HIS A 1 83 ? -22.185 3.472 13.155 1.00 98.38 83 HIS A C 1
ATOM 709 O O . HIS A 1 83 ? -21.396 2.912 13.920 1.00 98.38 83 HIS A O 1
ATOM 715 N N . ALA A 1 84 ? -21.973 3.579 11.846 1.00 98.19 84 ALA A N 1
ATOM 716 C CA . ALA A 1 84 ? -20.704 3.219 11.243 1.00 98.19 84 ALA A CA 1
ATOM 717 C C . ALA A 1 84 ? -20.278 4.255 10.202 1.00 98.19 84 ALA A C 1
ATOM 719 O O . ALA A 1 84 ? -21.031 4.579 9.284 1.00 98.19 84 ALA A O 1
ATOM 720 N N . MET A 1 85 ? -19.047 4.744 10.334 1.00 98.56 85 MET A N 1
ATOM 721 C CA . MET A 1 85 ? -18.433 5.725 9.447 1.00 98.56 85 MET A CA 1
ATOM 722 C C . MET A 1 85 ? -17.234 5.110 8.740 1.00 98.56 85 MET A C 1
ATOM 724 O O . MET A 1 85 ? -16.325 4.570 9.367 1.00 98.56 85 MET A O 1
ATOM 728 N N . ILE A 1 86 ? -17.218 5.219 7.414 1.00 98.69 86 ILE A N 1
ATOM 729 C CA . ILE A 1 86 ? -16.145 4.704 6.566 1.00 98.69 86 ILE A CA 1
ATOM 730 C C . ILE A 1 86 ? -15.358 5.889 6.028 1.00 98.69 86 ILE A C 1
ATOM 732 O O . ILE A 1 86 ? -15.873 6.668 5.228 1.00 98.69 86 ILE A O 1
ATOM 736 N N . THR A 1 87 ? -14.094 5.997 6.416 1.00 98.75 87 THR A N 1
ATOM 737 C CA . THR A 1 87 ? -13.146 6.962 5.856 1.00 98.75 87 THR A CA 1
ATOM 738 C C . THR A 1 87 ? -12.274 6.266 4.819 1.00 98.75 87 THR A C 1
ATOM 740 O O . THR A 1 87 ? -11.421 5.458 5.173 1.00 98.75 87 THR A O 1
ATOM 743 N N . CYS A 1 88 ? -12.446 6.587 3.537 1.00 98.62 88 CYS A N 1
ATOM 744 C CA . CYS A 1 88 ? -11.485 6.206 2.496 1.00 98.62 88 CYS A CA 1
ATOM 745 C C . CYS A 1 88 ? -10.414 7.290 2.400 1.00 98.62 88 CYS A C 1
ATOM 747 O O . CYS A 1 88 ? -10.759 8.473 2.386 1.00 98.62 88 CYS A O 1
ATOM 749 N N . TYR A 1 89 ? -9.135 6.923 2.311 1.00 98.25 89 TYR A N 1
ATOM 750 C CA . TYR A 1 89 ? -8.058 7.912 2.267 1.00 98.25 89 TYR A CA 1
ATOM 751 C C . TYR A 1 89 ? -6.840 7.484 1.446 1.00 98.25 89 TYR A C 1
ATOM 753 O O . TYR A 1 89 ? -6.586 6.307 1.211 1.00 98.25 89 TYR A O 1
ATOM 761 N N . THR A 1 90 ? -6.072 8.470 0.985 1.00 97.88 90 THR A N 1
ATOM 762 C CA . THR A 1 90 ? -4.779 8.284 0.316 1.00 97.88 90 THR A CA 1
ATOM 763 C C . THR A 1 90 ? -3.909 9.530 0.491 1.00 97.88 90 THR A C 1
ATOM 765 O O . THR A 1 90 ? -4.401 10.607 0.839 1.00 97.88 90 THR A O 1
ATOM 768 N N . TYR A 1 91 ? -2.614 9.417 0.209 1.00 96.75 91 TYR A N 1
ATOM 769 C CA . TYR A 1 91 ? -1.676 10.537 0.241 1.00 96.75 91 TYR A CA 1
ATOM 770 C C . TYR A 1 91 ? -1.113 10.806 -1.149 1.00 96.75 91 TYR A C 1
ATOM 772 O O . TYR A 1 91 ? -0.919 9.881 -1.933 1.00 96.75 91 TYR A O 1
ATOM 780 N N . SER A 1 92 ? -0.794 12.060 -1.472 1.00 96.12 92 SER A N 1
ATOM 781 C CA . SER A 1 92 ? 0.012 12.355 -2.663 1.00 96.12 92 SER A CA 1
ATOM 782 C C . SER A 1 92 ? 1.405 11.738 -2.532 1.00 96.12 92 SER A C 1
ATOM 784 O O . SER A 1 92 ? 2.065 11.940 -1.512 1.00 96.12 92 SER A O 1
ATOM 786 N N . TYR A 1 93 ? 1.893 11.093 -3.588 1.00 94.25 93 TYR A N 1
ATOM 787 C CA . TYR A 1 93 ? 3.271 10.619 -3.646 1.00 94.25 93 TYR A CA 1
ATOM 788 C C . TYR A 1 93 ? 4.245 11.776 -3.925 1.00 94.25 93 TYR A C 1
ATOM 790 O O . TYR A 1 93 ? 4.005 12.601 -4.809 1.00 94.25 93 TYR A O 1
ATOM 798 N N . ILE A 1 94 ? 5.354 11.825 -3.183 1.00 87.94 94 ILE A N 1
ATOM 799 C CA . ILE A 1 94 ? 6.443 12.797 -3.346 1.00 87.94 94 ILE A CA 1
ATOM 800 C C . ILE A 1 94 ? 7.725 11.988 -3.534 1.00 87.94 94 ILE A C 1
ATOM 802 O O . ILE A 1 94 ? 8.107 11.258 -2.627 1.00 87.94 94 ILE A O 1
ATOM 806 N N . SER A 1 95 ? 8.356 12.087 -4.710 1.00 75.31 95 SER A N 1
ATOM 807 C CA . SER A 1 95 ? 9.458 11.187 -5.065 1.00 75.31 95 SER A CA 1
ATOM 808 C C . SER A 1 95 ? 10.739 11.455 -4.275 1.00 75.31 95 SER A C 1
ATOM 810 O O . SER A 1 95 ? 11.347 10.500 -3.821 1.00 75.31 95 SER A O 1
ATOM 812 N N . ASP A 1 96 ? 11.128 12.722 -4.065 1.00 66.56 96 ASP A N 1
ATOM 813 C CA . ASP A 1 96 ? 12.484 13.031 -3.561 1.00 66.56 96 ASP A CA 1
ATOM 814 C C . ASP A 1 96 ? 12.604 14.320 -2.724 1.00 66.56 96 ASP A C 1
ATOM 816 O O . ASP A 1 96 ? 13.658 14.614 -2.157 1.00 66.56 96 ASP A O 1
ATOM 820 N N . ASP A 1 97 ? 11.543 15.126 -2.627 1.00 73.38 97 ASP A N 1
ATOM 821 C CA . ASP A 1 97 ? 11.600 16.400 -1.906 1.00 73.38 97 ASP A CA 1
ATOM 822 C C . ASP A 1 97 ? 11.281 16.197 -0.420 1.00 73.38 97 ASP A C 1
ATOM 824 O O . ASP A 1 97 ? 10.132 16.325 0.008 1.00 73.38 97 ASP A O 1
ATOM 828 N N . LYS A 1 98 ? 12.320 15.905 0.378 1.00 68.44 98 LYS A N 1
ATOM 829 C CA . LYS A 1 98 ? 12.222 15.714 1.840 1.00 68.44 98 LYS A CA 1
ATOM 830 C C . LYS A 1 98 ? 11.573 16.897 2.577 1.00 68.44 98 LYS A C 1
ATOM 832 O O . LYS A 1 98 ? 11.180 16.741 3.730 1.00 68.44 98 LYS A O 1
ATOM 837 N N . LYS A 1 99 ? 11.468 18.078 1.952 1.00 76.50 99 LYS A N 1
ATOM 838 C CA . LYS A 1 99 ? 10.860 19.268 2.565 1.00 76.50 99 LYS A CA 1
ATOM 839 C C . LYS A 1 99 ? 9.343 19.325 2.383 1.00 76.50 99 LYS A C 1
ATOM 841 O O . LYS A 1 99 ? 8.680 20.059 3.115 1.00 76.50 99 LYS A O 1
ATOM 846 N N . LYS A 1 100 ? 8.769 18.577 1.435 1.00 83.62 100 LYS A N 1
ATOM 847 C CA . LYS A 1 100 ? 7.324 18.597 1.180 1.00 83.62 100 LYS A CA 1
ATOM 848 C C . LYS A 1 100 ? 6.621 17.510 1.978 1.00 83.62 100 LYS A C 1
ATOM 850 O O . LYS A 1 100 ? 6.937 16.329 1.869 1.00 83.62 100 LYS A O 1
ATOM 855 N N . LYS A 1 101 ? 5.617 17.917 2.756 1.00 87.12 101 LYS A N 1
ATOM 856 C CA . LYS A 1 101 ? 4.695 16.977 3.397 1.00 87.12 101 LYS A CA 1
ATOM 857 C C . LYS A 1 101 ? 3.699 16.458 2.354 1.00 87.12 101 LYS A C 1
ATOM 859 O O . LYS A 1 101 ? 3.197 17.261 1.561 1.00 87.12 101 LYS A O 1
ATOM 864 N N . PRO A 1 102 ? 3.404 15.149 2.334 1.00 92.19 102 PRO A N 1
ATOM 865 C CA . PRO A 1 102 ? 2.385 14.611 1.449 1.00 92.19 102 PRO A CA 1
ATOM 866 C C . PRO A 1 102 ? 1.021 15.196 1.817 1.00 92.19 102 PRO A C 1
ATOM 868 O O . PRO A 1 102 ? 0.676 15.311 2.991 1.00 92.19 102 PRO A O 1
ATOM 871 N N . LYS A 1 103 ? 0.242 15.576 0.805 1.00 95.12 103 LYS A N 1
ATOM 872 C CA . LYS A 1 103 ? -1.136 16.019 0.994 1.00 95.12 103 LYS A CA 1
ATOM 873 C C . LYS A 1 103 ? -2.034 14.805 1.201 1.00 95.12 103 LYS A C 1
ATOM 875 O O . LYS A 1 103 ? -1.974 13.867 0.405 1.00 95.12 103 LYS A O 1
ATOM 880 N N . VAL A 1 104 ? -2.881 14.862 2.222 1.00 96.88 104 VAL A N 1
ATOM 881 C CA . VAL A 1 104 ? -3.905 13.850 2.496 1.00 96.88 104 VAL A CA 1
ATOM 882 C C . VAL A 1 104 ? -5.155 14.153 1.678 1.00 96.88 104 VAL A C 1
ATOM 884 O O . VAL A 1 104 ? -5.541 15.313 1.512 1.00 96.88 104 VAL A O 1
ATOM 887 N N . TYR A 1 105 ? -5.767 13.106 1.144 1.00 98.06 105 TYR A N 1
ATOM 888 C CA . TYR A 1 105 ? -7.089 13.139 0.539 1.00 98.06 105 TYR A CA 1
ATOM 889 C C . TYR A 1 105 ? -7.934 12.098 1.253 1.00 98.06 105 TYR A C 1
ATOM 891 O O . TYR A 1 105 ? -7.494 10.958 1.394 1.00 98.06 105 TYR A O 1
ATOM 899 N N . SER A 1 106 ? -9.136 12.470 1.669 1.00 98.38 106 SER A N 1
ATOM 900 C CA . SER A 1 106 ? -10.066 11.553 2.313 1.00 98.38 106 SER A CA 1
ATOM 901 C C . SER A 1 106 ? -11.509 11.895 1.969 1.00 98.38 106 SER A C 1
ATOM 903 O O . SER A 1 106 ? -11.821 13.015 1.559 1.00 98.38 106 SER A O 1
ATOM 905 N N . VAL A 1 107 ? -12.384 10.906 2.112 1.00 98.38 107 VAL A N 1
ATOM 906 C CA . VAL A 1 107 ? -13.838 11.072 2.101 1.00 98.38 107 VAL A CA 1
ATOM 907 C C . VAL A 1 107 ? -14.432 10.187 3.186 1.00 98.38 107 VAL A C 1
ATOM 909 O O . VAL A 1 107 ? -13.981 9.056 3.375 1.00 98.38 107 VAL A O 1
ATOM 912 N N . GLN A 1 108 ? -15.433 10.708 3.887 1.00 98.38 108 GLN A N 1
ATOM 913 C CA . GLN A 1 108 ? -16.195 9.976 4.890 1.00 98.38 108 GLN A CA 1
ATOM 914 C C . GLN A 1 108 ? -17.588 9.666 4.358 1.00 98.38 108 GLN A C 1
ATOM 916 O O . GLN A 1 108 ? -18.225 10.520 3.742 1.00 98.38 108 GLN A O 1
ATOM 921 N N . VAL A 1 109 ? -18.042 8.436 4.575 1.00 97.81 109 VAL A N 1
ATOM 922 C CA . VAL A 1 109 ? -19.359 7.959 4.152 1.00 97.81 109 VAL A CA 1
ATOM 923 C C . VAL A 1 109 ? -19.977 7.178 5.301 1.00 97.81 109 VAL A C 1
ATOM 925 O O . VAL A 1 109 ? -19.370 6.225 5.792 1.00 97.81 109 VAL A O 1
ATOM 928 N N . GLU A 1 110 ? -21.178 7.573 5.708 1.00 98.00 110 GLU A N 1
ATOM 929 C CA . GLU A 1 110 ? -21.965 6.827 6.686 1.00 98.00 110 GLU A CA 1
ATOM 930 C C . GLU A 1 110 ? -22.490 5.524 6.067 1.00 98.00 110 GLU A C 1
ATOM 932 O O . GLU A 1 110 ? -22.815 5.453 4.875 1.00 98.00 110 GLU A O 1
ATOM 937 N N . SER A 1 111 ? -22.503 4.462 6.864 1.00 96.88 111 SER A N 1
ATOM 938 C CA . SER A 1 111 ? -23.063 3.169 6.488 1.00 96.88 111 SER A CA 1
ATOM 939 C C . SER A 1 111 ? -24.541 3.082 6.856 1.00 96.88 111 SER A C 1
ATOM 941 O O . SER A 1 111 ? -25.022 3.771 7.746 1.00 96.88 111 SER A O 1
ATOM 943 N N . ASP A 1 112 ? -25.240 2.154 6.207 1.00 96.56 112 ASP A N 1
ATOM 944 C CA . ASP A 1 112 ? -26.575 1.741 6.624 1.00 96.56 112 ASP A CA 1
ATOM 945 C C . ASP A 1 112 ? -26.575 1.254 8.097 1.00 96.56 112 ASP A C 1
ATOM 947 O O . ASP A 1 112 ? -25.670 0.490 8.468 1.00 96.56 112 ASP A O 1
ATOM 951 N N . PRO A 1 113 ? -27.561 1.655 8.928 1.00 96.69 113 PRO A N 1
ATOM 952 C CA . PRO A 1 113 ? -27.626 1.278 10.342 1.00 96.69 113 PRO A CA 1
ATOM 953 C C . PRO A 1 113 ? -27.689 -0.233 10.604 1.00 96.69 113 PRO A C 1
ATOM 955 O O . PRO A 1 113 ? -27.101 -0.703 11.577 1.00 96.69 113 PRO A O 1
ATOM 958 N N . VAL A 1 114 ? -28.332 -1.022 9.733 1.00 97.06 114 VAL A N 1
ATOM 959 C CA . VAL A 1 114 ? -28.414 -2.489 9.889 1.00 97.06 114 VAL A CA 1
ATOM 960 C C . VAL A 1 114 ? -27.033 -3.116 9.698 1.00 97.06 114 VAL A C 1
ATOM 962 O O . VAL A 1 114 ? -26.635 -4.034 10.420 1.00 97.06 114 VAL A O 1
ATOM 965 N N . LEU A 1 115 ? -26.253 -2.597 8.745 1.00 97.12 115 LEU A N 1
ATOM 966 C CA . LEU A 1 115 ? -24.857 -3.006 8.578 1.00 97.12 115 LEU A CA 1
ATOM 967 C C . LEU A 1 115 ? -23.986 -2.545 9.751 1.00 97.12 115 LEU A C 1
ATOM 969 O O . LEU A 1 115 ? -23.113 -3.302 10.178 1.00 97.12 115 LEU A O 1
ATOM 973 N N . ALA A 1 116 ? -24.223 -1.342 10.281 1.00 97.81 116 ALA A N 1
ATOM 974 C CA . ALA A 1 116 ? -23.503 -0.825 11.442 1.00 97.81 116 ALA A CA 1
ATOM 975 C C . ALA A 1 116 ? -23.702 -1.721 12.673 1.00 97.81 116 ALA A C 1
ATOM 977 O O . ALA A 1 116 ? -22.721 -2.122 13.299 1.00 97.81 116 ALA A O 1
ATOM 978 N N . GLU A 1 117 ? -24.945 -2.112 12.963 1.00 97.44 117 GLU A N 1
ATOM 979 C CA . GLU A 1 117 ? -25.278 -3.055 14.035 1.00 97.44 117 GLU A CA 1
ATOM 980 C C . GLU A 1 117 ? -24.573 -4.406 13.841 1.00 97.44 117 GLU A C 1
ATOM 982 O O . GLU A 1 117 ? -23.901 -4.910 14.744 1.00 97.44 117 GLU A O 1
ATOM 987 N N . LYS A 1 118 ? -24.649 -4.984 12.636 1.00 96.56 118 LYS A N 1
ATOM 988 C CA . LYS A 1 118 ? -23.980 -6.259 12.334 1.00 96.56 118 LYS A CA 1
ATOM 989 C C . LYS A 1 118 ? -22.473 -6.191 12.601 1.00 96.56 118 LYS A C 1
ATOM 991 O O . LYS A 1 118 ? -21.901 -7.108 13.192 1.00 96.56 118 LYS A O 1
ATOM 996 N N . ILE A 1 119 ? -21.822 -5.111 12.174 1.00 96.75 119 ILE A N 1
ATOM 997 C CA . ILE A 1 119 ? -20.379 -4.925 12.363 1.00 96.75 119 ILE A CA 1
ATOM 998 C C . ILE A 1 119 ? -20.044 -4.674 13.827 1.00 96.75 119 ILE A C 1
ATOM 1000 O O . ILE A 1 119 ? -19.032 -5.189 14.296 1.00 96.75 119 ILE A O 1
ATOM 1004 N N . PHE A 1 120 ? -20.888 -3.950 14.561 1.00 97.25 120 PHE A N 1
ATOM 1005 C CA . PHE A 1 120 ? -20.722 -3.731 15.994 1.00 97.25 120 PHE A CA 1
ATOM 1006 C C . PHE A 1 120 ? -20.607 -5.061 16.751 1.00 97.25 120 PHE A C 1
ATOM 1008 O O . PHE A 1 120 ? -19.680 -5.249 17.543 1.00 97.25 120 PHE A O 1
ATOM 1015 N N . TYR A 1 121 ? -21.486 -6.024 16.463 1.00 95.69 121 TYR A N 1
ATOM 1016 C CA . TYR A 1 121 ? -21.428 -7.343 17.100 1.00 95.69 121 TYR A CA 1
ATOM 1017 C C . TYR A 1 121 ? -20.185 -8.150 16.712 1.00 95.69 121 TYR A C 1
ATOM 1019 O O . TYR A 1 121 ? -19.648 -8.883 17.546 1.00 95.69 121 TYR A O 1
ATOM 1027 N N . PHE A 1 122 ? -19.682 -8.009 15.484 1.00 94.88 122 PHE A N 1
ATOM 1028 C CA . PHE A 1 122 ? -18.398 -8.612 15.120 1.00 94.88 122 PHE A CA 1
ATOM 1029 C C . PHE A 1 122 ? -17.219 -7.926 15.817 1.00 94.88 122 PHE A C 1
ATOM 1031 O O . PHE A 1 122 ? -16.339 -8.607 16.343 1.00 94.88 122 PHE A O 1
ATOM 1038 N N . ALA A 1 123 ? -17.225 -6.596 15.897 1.00 96.12 123 ALA A N 1
ATOM 1039 C CA . ALA A 1 123 ? -16.204 -5.816 16.586 1.00 96.12 123 ALA A CA 1
ATOM 1040 C C . ALA A 1 123 ? -16.087 -6.209 18.066 1.00 96.12 123 ALA A C 1
ATOM 1042 O O . ALA A 1 123 ? -14.979 -6.344 18.580 1.00 96.12 123 ALA A O 1
ATOM 1043 N N . LYS A 1 124 ? -17.210 -6.488 18.741 1.00 94.88 124 LYS A N 1
ATOM 1044 C CA . LYS A 1 124 ? -17.215 -7.005 20.120 1.00 94.88 124 LYS A CA 1
ATOM 1045 C C . LYS A 1 124 ? -16.488 -8.341 20.274 1.00 94.88 124 LYS A C 1
ATOM 1047 O O . LYS A 1 124 ? -15.829 -8.545 21.286 1.00 94.88 124 LYS A O 1
ATOM 1052 N N . GLN A 1 125 ? -16.575 -9.236 19.290 1.00 93.69 125 GLN A N 1
ATOM 1053 C CA . GLN A 1 125 ? -15.839 -10.506 19.326 1.00 93.69 125 GLN A CA 1
ATOM 1054 C C . GLN A 1 125 ? -14.335 -10.265 19.174 1.00 93.69 125 GLN A C 1
ATOM 1056 O O . GLN A 1 125 ? -13.535 -10.820 19.925 1.00 93.69 125 GLN A O 1
ATOM 1061 N N . ILE A 1 126 ? -13.955 -9.380 18.254 1.00 94.62 126 ILE A N 1
ATOM 1062 C CA . ILE A 1 126 ? -12.559 -9.004 18.009 1.00 94.62 126 ILE A CA 1
ATOM 1063 C C . ILE A 1 126 ? -11.935 -8.284 19.206 1.00 94.62 126 ILE A C 1
ATOM 1065 O O . ILE A 1 126 ? -10.757 -8.482 19.502 1.00 94.62 126 ILE A O 1
ATOM 1069 N N . ASP A 1 127 ? -12.720 -7.506 19.947 1.00 94.19 127 ASP A N 1
ATOM 1070 C CA . ASP A 1 127 ? -12.257 -6.806 21.145 1.00 94.19 127 ASP A CA 1
ATOM 1071 C C . ASP A 1 127 ? -11.770 -7.755 22.257 1.00 94.19 127 ASP A C 1
ATOM 1073 O O . ASP A 1 127 ? -10.964 -7.370 23.100 1.00 94.19 127 ASP A O 1
ATOM 1077 N N . THR A 1 128 ? -12.177 -9.026 22.232 1.00 95.12 128 THR A N 1
ATOM 1078 C CA . THR A 1 128 ? -11.699 -10.034 23.194 1.00 95.12 128 THR A CA 1
ATOM 1079 C C . THR A 1 128 ? -10.346 -10.645 22.828 1.00 95.12 128 THR A C 1
ATOM 1081 O O . THR A 1 128 ? -9.685 -11.224 23.688 1.00 95.12 128 THR A O 1
ATOM 1084 N N . ILE A 1 129 ? -9.907 -10.503 21.575 1.00 96.31 129 ILE A N 1
ATOM 1085 C CA . ILE A 1 129 ? -8.645 -11.073 21.093 1.00 96.31 129 ILE A CA 1
ATOM 1086 C C . ILE A 1 129 ? -7.487 -10.186 21.576 1.00 96.31 129 ILE A C 1
ATOM 1088 O O . ILE A 1 129 ? -7.579 -8.958 21.445 1.00 96.31 129 ILE A O 1
ATOM 1092 N N . PRO A 1 130 ? -6.423 -10.746 22.178 1.00 95.06 130 PRO A N 1
ATOM 1093 C CA . PRO A 1 130 ? -5.276 -9.957 22.611 1.00 95.06 130 PRO A CA 1
ATOM 1094 C C . PRO A 1 130 ? -4.448 -9.481 21.409 1.00 95.06 130 PRO A C 1
ATOM 1096 O O . PRO A 1 130 ? -4.584 -10.001 20.309 1.00 95.06 130 PRO A O 1
ATOM 1099 N N . THR A 1 131 ? -3.585 -8.488 21.622 1.00 93.69 131 THR A N 1
ATOM 1100 C CA . THR A 1 131 ? -2.625 -8.029 20.602 1.00 93.69 131 THR A CA 1
ATOM 1101 C C . THR A 1 131 ? -1.702 -9.168 20.147 1.00 93.69 131 THR A C 1
ATOM 1103 O O . THR A 1 131 ? -1.488 -10.132 20.885 1.00 93.69 131 THR A O 1
ATOM 1106 N N . GLU A 1 132 ? -1.196 -9.081 18.919 1.00 92.38 132 GLU A N 1
ATOM 1107 C CA . GLU A 1 132 ? -0.488 -10.169 18.235 1.00 92.38 132 GLU A CA 1
ATOM 1108 C C . GLU A 1 132 ? 0.694 -10.779 18.999 1.00 92.38 132 GLU A C 1
ATOM 1110 O O . GLU A 1 132 ? 0.893 -11.989 18.966 1.00 92.38 132 GLU A O 1
ATOM 1115 N N . ASP A 1 133 ? 1.436 -9.959 19.736 1.00 90.12 133 ASP A N 1
ATOM 1116 C CA . ASP A 1 133 ? 2.579 -10.334 20.570 1.00 90.12 133 ASP A CA 1
ATOM 1117 C C . ASP A 1 133 ? 2.205 -11.278 21.722 1.00 90.12 133 ASP A C 1
ATOM 1119 O O . ASP A 1 133 ? 3.054 -11.996 22.247 1.00 90.12 133 ASP A O 1
ATOM 1123 N N . LEU A 1 134 ? 0.922 -11.323 22.084 1.00 92.81 134 LEU A N 1
ATOM 1124 C CA . LEU A 1 134 ? 0.380 -12.213 23.107 1.00 92.81 134 LEU A CA 1
ATOM 1125 C C . LEU A 1 134 ? -0.313 -13.451 22.514 1.00 92.81 134 LEU A C 1
ATOM 1127 O O . LEU A 1 134 ? -0.763 -14.317 23.269 1.00 92.81 134 LEU A O 1
ATOM 1131 N N . ILE A 1 135 ? -0.415 -13.564 21.184 1.00 94.88 135 ILE A N 1
ATOM 1132 C CA . ILE A 1 135 ? -1.022 -14.720 20.515 1.00 94.88 135 ILE A CA 1
ATOM 1133 C C . ILE A 1 135 ? 0.053 -15.777 20.252 1.00 94.88 135 ILE A C 1
ATOM 1135 O O . ILE A 1 135 ? 0.992 -15.588 19.477 1.00 94.88 135 ILE A O 1
ATOM 1139 N N . LYS A 1 136 ? -0.103 -16.951 20.869 1.00 95.69 136 LYS A N 1
ATOM 1140 C CA . LYS A 1 136 ? 0.836 -18.062 20.690 1.00 95.69 136 LYS A CA 1
ATOM 1141 C C . LYS A 1 136 ? 0.863 -18.532 19.231 1.00 95.69 136 LYS A C 1
ATOM 1143 O O . LYS A 1 136 ? -0.161 -18.926 18.681 1.00 95.69 136 LYS A O 1
ATOM 1148 N N . GLY A 1 137 ? 2.063 -18.584 18.653 1.00 94.44 137 GLY A N 1
ATOM 1149 C CA . GLY A 1 137 ? 2.277 -19.048 17.278 1.00 94.44 137 GLY A CA 1
ATOM 1150 C C . GLY A 1 137 ? 2.024 -17.982 16.212 1.00 94.44 137 GLY A C 1
ATOM 1151 O O . GLY A 1 137 ? 2.027 -18.317 15.029 1.00 94.44 137 GLY A O 1
ATOM 1152 N N . TRP A 1 138 ? 1.819 -16.724 16.610 1.00 94.75 138 TRP A N 1
ATOM 1153 C CA . TRP A 1 138 ? 1.749 -15.609 15.677 1.00 94.75 138 TRP A CA 1
ATOM 1154 C C . TRP A 1 138 ? 3.128 -15.288 15.095 1.00 94.75 138 TRP A C 1
ATOM 1156 O O . TRP A 1 138 ? 4.112 -15.173 15.824 1.00 94.75 138 TRP A O 1
ATOM 1166 N N . ASN A 1 139 ? 3.197 -15.137 13.777 1.00 91.50 139 ASN A N 1
ATOM 1167 C CA . ASN A 1 139 ? 4.415 -14.866 13.026 1.00 91.50 139 ASN A CA 1
ATOM 1168 C C . ASN A 1 139 ? 4.267 -13.594 12.186 1.00 91.50 139 ASN A C 1
ATOM 1170 O O . ASN A 1 139 ? 3.187 -13.259 11.707 1.00 91.50 139 ASN A O 1
ATOM 1174 N N . ASN A 1 140 ? 5.378 -12.911 11.928 1.00 86.88 140 ASN A N 1
ATOM 1175 C CA . ASN A 1 140 ? 5.393 -11.810 10.968 1.00 86.88 140 ASN A CA 1
ATOM 1176 C C . ASN A 1 140 ? 5.495 -12.358 9.536 1.00 86.88 140 ASN A C 1
ATOM 1178 O O . ASN A 1 140 ? 6.255 -13.290 9.277 1.00 86.88 140 ASN A O 1
ATOM 1182 N N . GLY A 1 141 ? 4.752 -11.770 8.599 1.00 82.88 141 GLY A N 1
ATOM 1183 C CA . GLY A 1 141 ? 4.848 -12.073 7.167 1.00 82.88 141 GLY A CA 1
ATOM 1184 C C . GLY A 1 141 ? 5.741 -11.089 6.397 1.00 82.88 141 GLY A C 1
ATOM 1185 O O . GLY A 1 141 ? 6.474 -10.291 6.976 1.00 82.88 141 GLY A O 1
ATOM 1186 N N . CYS A 1 142 ? 5.670 -11.129 5.061 1.00 83.31 142 CYS A N 1
ATOM 1187 C CA . CYS A 1 142 ? 6.450 -10.254 4.164 1.00 83.31 142 CYS A CA 1
ATOM 1188 C C . CYS A 1 142 ? 5.592 -9.459 3.162 1.00 83.31 142 CYS A C 1
ATOM 1190 O O . CYS A 1 142 ? 6.125 -8.859 2.232 1.00 83.31 142 CYS A O 1
ATOM 1192 N N . ASP A 1 143 ? 4.270 -9.452 3.324 1.00 85.12 143 ASP A N 1
ATOM 1193 C CA . ASP A 1 143 ? 3.341 -8.748 2.428 1.00 85.12 143 ASP A CA 1
ATOM 1194 C C . ASP A 1 143 ? 3.149 -7.261 2.786 1.00 85.12 143 ASP A C 1
ATOM 1196 O O . ASP A 1 143 ? 2.601 -6.492 1.996 1.00 85.12 143 ASP A O 1
ATOM 1200 N N . GLY A 1 144 ? 3.617 -6.845 3.966 1.00 84.94 144 GLY A N 1
ATOM 1201 C CA . GLY A 1 144 ? 3.519 -5.473 4.458 1.00 84.94 144 GLY A CA 1
ATOM 1202 C C . GLY A 1 144 ? 2.099 -5.059 4.848 1.00 84.94 144 GLY A C 1
ATOM 1203 O O . GLY A 1 144 ? 1.798 -3.861 4.858 1.00 84.94 144 GLY A O 1
ATOM 1204 N N . VAL A 1 145 ? 1.207 -6.013 5.129 1.00 90.19 145 VAL A N 1
ATOM 1205 C CA . VAL A 1 145 ? -0.170 -5.732 5.548 1.00 90.19 145 VAL A CA 1
ATOM 1206 C C . VAL A 1 145 ? -0.287 -5.875 7.062 1.00 90.19 145 VAL A C 1
ATOM 1208 O O . VAL A 1 145 ? -0.006 -6.926 7.633 1.00 90.19 145 VAL A O 1
ATOM 1211 N N . THR A 1 146 ? -0.748 -4.804 7.704 1.00 92.25 146 THR A N 1
ATOM 1212 C CA . THR A 1 146 ? -1.008 -4.750 9.143 1.00 92.25 146 THR A CA 1
ATOM 1213 C C . THR A 1 146 ? -2.379 -4.135 9.364 1.00 92.25 146 THR A C 1
ATOM 1215 O O . THR A 1 146 ? -2.711 -3.110 8.762 1.00 92.25 146 THR A O 1
ATOM 1218 N N . TYR A 1 147 ? -3.163 -4.757 10.233 1.00 95.50 147 TYR A N 1
ATOM 1219 C CA . TYR A 1 147 ? -4.444 -4.253 10.692 1.00 95.50 147 TYR A CA 1
ATOM 1220 C C . TYR A 1 147 ? -4.298 -3.625 12.073 1.00 95.50 147 TYR A C 1
ATOM 1222 O O . TYR A 1 147 ? -3.592 -4.137 12.942 1.00 95.50 147 TYR A O 1
ATOM 1230 N N . LEU A 1 148 ? -4.962 -2.489 12.250 1.00 95.94 148 LEU A N 1
ATOM 1231 C CA . LEU A 1 148 ? -4.922 -1.680 13.462 1.00 95.94 148 LEU A CA 1
ATOM 1232 C C . LEU A 1 148 ? -6.330 -1.616 14.035 1.00 95.94 148 LEU A C 1
ATOM 1234 O O . LEU A 1 148 ? -7.229 -1.119 13.352 1.00 95.94 148 LEU A O 1
ATOM 1238 N N . PHE A 1 149 ? -6.518 -2.115 15.255 1.00 97.50 149 PHE A N 1
ATOM 1239 C CA . PHE A 1 149 ? -7.801 -2.055 15.955 1.00 97.50 149 PHE A CA 1
ATOM 1240 C C . PHE A 1 149 ? -7.684 -1.168 17.188 1.00 97.50 149 PHE A C 1
ATOM 1242 O O . PHE A 1 149 ? -6.792 -1.353 18.016 1.00 97.50 149 PHE A O 1
ATOM 1249 N N . GLU A 1 150 ? -8.622 -0.240 17.331 1.00 97.56 150 GLU A N 1
ATOM 1250 C CA . GLU A 1 150 ? -8.867 0.467 18.582 1.00 97.56 150 GLU A CA 1
ATOM 1251 C C . GLU A 1 150 ? -10.237 0.093 19.129 1.00 97.56 150 GLU A C 1
ATOM 1253 O O . GLU A 1 150 ? -11.200 -0.061 18.376 1.00 97.56 150 GLU A O 1
ATOM 1258 N N . SER A 1 151 ? -10.346 0.019 20.448 1.00 97.94 151 SER A N 1
ATOM 1259 C CA . SER A 1 151 ? -11.634 -0.017 21.127 1.00 97.94 151 SER A CA 1
ATOM 1260 C C . SER A 1 151 ? -11.640 0.927 22.318 1.00 97.94 151 SER A C 1
ATOM 1262 O O . SER A 1 151 ? -10.626 1.181 22.969 1.00 97.94 151 SER A O 1
ATOM 1264 N N . SER A 1 152 ? -12.805 1.500 22.575 1.00 97.81 152 SER A N 1
ATOM 1265 C CA . SER A 1 152 ? -13.013 2.554 23.549 1.00 97.81 152 SER A CA 1
ATOM 1266 C C . SER A 1 152 ? -14.371 2.383 24.204 1.00 97.81 152 SER A C 1
ATOM 1268 O O . SER A 1 152 ? -15.378 2.183 23.532 1.00 97.81 152 SER A O 1
ATOM 1270 N N . ASN A 1 153 ? -14.396 2.467 25.526 1.00 96.44 153 ASN A N 1
ATOM 1271 C CA . ASN A 1 153 ? -15.600 2.591 26.333 1.00 96.44 153 ASN A CA 1
ATOM 1272 C C . ASN A 1 153 ? -15.267 3.457 27.568 1.00 96.44 153 ASN A C 1
ATOM 1274 O O . ASN A 1 153 ? -14.094 3.798 27.776 1.00 96.44 153 ASN A O 1
ATOM 1278 N N . PRO A 1 154 ? -16.247 3.791 28.426 1.00 95.44 154 PRO A N 1
ATOM 1279 C CA . PRO A 1 154 ? -16.002 4.671 29.568 1.00 95.44 154 PRO A CA 1
ATOM 1280 C C . PRO A 1 154 ? -14.946 4.158 30.562 1.00 95.44 154 PRO A C 1
ATOM 1282 O O . PRO A 1 154 ? -14.322 4.957 31.258 1.00 95.44 154 PRO A O 1
ATOM 1285 N N . SER A 1 155 ? -14.717 2.842 30.642 1.00 95.06 155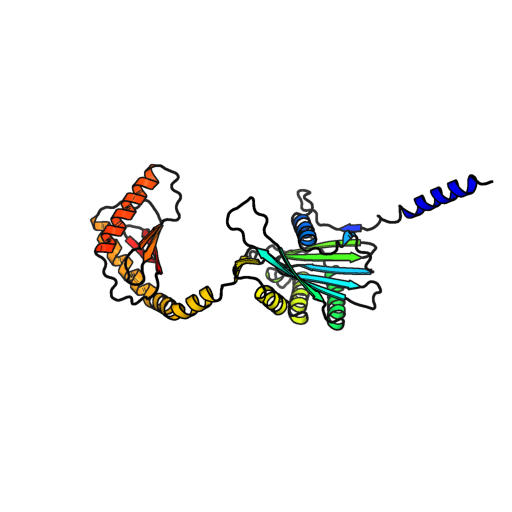 SER A N 1
ATOM 1286 C CA . SER A 1 155 ? -13.786 2.240 31.605 1.00 95.06 155 SER A CA 1
ATOM 1287 C C . SER A 1 155 ? -12.405 1.929 31.027 1.00 95.06 155 SER A C 1
ATOM 1289 O O . SER A 1 155 ? -11.442 1.793 31.786 1.00 95.06 155 SER A O 1
ATOM 1291 N N . SER A 1 156 ? -12.271 1.814 29.703 1.00 96.31 156 SER A N 1
ATOM 1292 C CA . SER A 1 156 ? -11.046 1.315 29.076 1.00 96.31 156 SER A CA 1
ATOM 1293 C C . SER A 1 156 ? -10.827 1.787 27.637 1.00 96.31 156 SER A C 1
ATOM 1295 O O . SER A 1 156 ? -11.742 2.229 26.938 1.00 96.31 156 SER A O 1
ATOM 1297 N N . TYR A 1 157 ? -9.574 1.728 27.208 1.00 96.75 157 TYR A N 1
ATOM 1298 C CA . TYR A 1 157 ? -9.119 1.941 25.842 1.00 96.75 157 TYR A CA 1
ATOM 1299 C C . TYR A 1 157 ? -8.096 0.863 25.491 1.00 96.75 157 TYR A C 1
ATOM 1301 O O . TYR A 1 157 ? -7.172 0.629 26.274 1.00 96.75 157 TYR A O 1
ATOM 1309 N N . TYR A 1 158 ? -8.221 0.265 24.312 1.00 96.69 158 TYR A N 1
ATOM 1310 C CA . TYR A 1 158 ? -7.262 -0.700 23.789 1.00 96.69 158 TYR A CA 1
ATOM 1311 C C . TYR A 1 158 ? -6.788 -0.278 22.405 1.00 96.69 158 TYR A C 1
ATOM 1313 O O . TYR A 1 158 ? -7.592 0.103 21.558 1.00 96.69 158 TYR A O 1
ATOM 1321 N N . PHE A 1 159 ? -5.489 -0.427 22.167 1.00 96.00 159 PHE A N 1
ATOM 1322 C CA . PHE A 1 159 ? -4.872 -0.365 20.848 1.00 96.00 159 PHE A CA 1
ATOM 1323 C C . PHE A 1 159 ? -4.220 -1.715 20.555 1.00 96.00 159 PHE A C 1
ATOM 1325 O O . PHE A 1 159 ? -3.471 -2.227 21.384 1.00 96.00 159 PHE A O 1
ATOM 1332 N N . LYS A 1 160 ? -4.509 -2.315 19.401 1.00 95.50 160 LYS A N 1
ATOM 1333 C CA . LYS A 1 160 ? -4.004 -3.643 19.028 1.00 95.50 160 LYS A CA 1
ATOM 1334 C C . LYS A 1 160 ? -3.532 -3.639 17.582 1.00 95.50 160 LYS A C 1
ATOM 1336 O O . LYS A 1 160 ? -4.180 -3.043 16.716 1.00 95.50 160 LYS A O 1
ATOM 1341 N N . THR A 1 161 ? -2.427 -4.327 17.324 1.00 93.81 161 THR A N 1
ATOM 1342 C CA . THR A 1 161 ? -1.896 -4.537 15.976 1.00 93.81 161 THR A CA 1
ATOM 1343 C C . THR A 1 161 ? -1.921 -6.009 15.626 1.00 93.81 161 THR A C 1
ATOM 1345 O O . THR A 1 161 ? -1.767 -6.867 16.493 1.00 93.81 161 THR A O 1
ATOM 1348 N N . TYR A 1 162 ? -2.132 -6.276 14.342 1.00 94.12 162 TYR A N 1
ATOM 1349 C CA . TYR A 1 162 ? -2.106 -7.615 13.779 1.00 94.12 162 TYR A CA 1
ATOM 1350 C C . TYR A 1 162 ? -1.450 -7.556 12.405 1.00 94.12 162 TYR A C 1
ATOM 1352 O O . TYR A 1 162 ? -2.009 -6.971 11.472 1.00 94.12 162 TYR A O 1
ATOM 1360 N N . TRP A 1 163 ? -0.285 -8.173 12.242 1.00 93.19 163 TRP A N 1
ATOM 1361 C CA . TRP A 1 163 ? 0.211 -8.558 10.927 1.00 93.19 163 TRP A CA 1
ATOM 1362 C C . TRP A 1 163 ? -0.853 -9.403 10.222 1.00 93.19 163 TRP A C 1
ATOM 1364 O O . TRP A 1 163 ? -1.629 -10.091 10.877 1.00 93.19 163 TRP A O 1
ATOM 1374 N N . THR A 1 164 ? -0.942 -9.346 8.895 1.00 91.44 164 THR A N 1
ATOM 1375 C CA . THR A 1 164 ? -2.008 -10.036 8.157 1.00 91.44 164 THR A CA 1
ATOM 1376 C C . THR A 1 164 ? -2.277 -11.463 8.680 1.00 91.44 164 THR A C 1
ATOM 1378 O O . THR A 1 164 ? -1.369 -12.300 8.762 1.00 91.44 164 THR A O 1
ATOM 1381 N N . PRO A 1 165 ? -3.526 -11.793 9.037 1.00 91.81 165 PRO A N 1
ATOM 1382 C CA . PRO A 1 165 ? -3.869 -13.138 9.468 1.00 91.81 165 PRO A CA 1
ATOM 1383 C C . PRO A 1 165 ? -3.623 -14.196 8.383 1.00 91.81 165 PRO A C 1
ATOM 1385 O O . PRO A 1 165 ? -3.438 -15.366 8.700 1.00 91.81 165 PRO A O 1
ATOM 1388 N N . LYS A 1 166 ? -3.573 -13.798 7.101 1.00 91.56 166 LYS A N 1
ATOM 1389 C CA . LYS A 1 166 ? -3.260 -14.697 5.975 1.00 91.56 166 LYS A CA 1
ATOM 1390 C C . LYS A 1 166 ? -1.832 -15.242 6.003 1.00 91.56 166 LYS A C 1
ATOM 1392 O O . LYS A 1 166 ? -1.572 -16.239 5.340 1.00 91.56 166 LYS A O 1
ATOM 1397 N N . ALA A 1 167 ? -0.919 -14.595 6.728 1.00 90.44 167 ALA A N 1
ATOM 1398 C CA . ALA A 1 167 ? 0.447 -15.085 6.904 1.00 90.44 167 ALA A CA 1
ATOM 1399 C C . ALA A 1 167 ? 0.574 -16.122 8.034 1.00 90.44 167 ALA A C 1
ATOM 1401 O O . ALA A 1 167 ? 1.655 -16.673 8.222 1.00 90.44 167 ALA A O 1
ATOM 1402 N N . GLN A 1 168 ? -0.500 -16.377 8.790 1.00 92.81 168 GLN A N 1
ATOM 1403 C CA . GLN A 1 168 ? -0.474 -17.286 9.932 1.00 92.81 168 GLN A CA 1
ATOM 1404 C C . GLN A 1 168 ? -0.790 -18.720 9.520 1.00 92.81 168 GLN A C 1
ATOM 1406 O O . GLN A 1 168 ? -1.506 -18.968 8.547 1.00 92.81 168 GLN A O 1
ATOM 1411 N N . ASP A 1 169 ? -0.299 -19.674 10.311 1.00 89.56 169 ASP A N 1
ATOM 1412 C CA . ASP A 1 169 ? -0.719 -21.063 10.174 1.00 89.56 169 ASP A CA 1
ATOM 1413 C C . ASP A 1 169 ? -2.229 -21.176 10.437 1.00 89.56 169 ASP A C 1
ATOM 1415 O O . ASP A 1 169 ? -2.792 -20.556 11.343 1.00 89.56 169 ASP A O 1
ATOM 1419 N N . SER A 1 170 ? -2.882 -22.030 9.658 1.00 88.94 170 SER A N 1
ATOM 1420 C CA . SER A 1 170 ? -4.267 -22.442 9.843 1.00 88.94 170 SER A CA 1
ATOM 1421 C C . SER A 1 170 ? -4.614 -22.902 11.270 1.00 88.94 170 SER A C 1
ATOM 1423 O O . SER A 1 170 ? -5.791 -22.858 11.640 1.00 88.94 170 SER A O 1
ATOM 1425 N N . ILE A 1 171 ? -3.651 -23.343 12.084 1.00 93.62 171 ILE A N 1
ATOM 1426 C CA . ILE A 1 171 ? -3.900 -23.738 13.480 1.00 93.62 171 ILE A CA 1
ATOM 1427 C C . ILE A 1 171 ? -4.128 -22.546 14.423 1.00 93.62 171 ILE A C 1
ATOM 1429 O O . ILE A 1 171 ? -4.731 -22.731 15.481 1.00 93.62 171 ILE A O 1
ATOM 1433 N N . VAL A 1 172 ? -3.703 -21.330 14.056 1.00 96.31 172 VAL A N 1
ATOM 1434 C CA . VAL A 1 172 ? -3.872 -20.126 14.887 1.00 96.31 172 VAL A CA 1
ATOM 1435 C C . VAL A 1 172 ? -5.327 -19.655 14.796 1.00 96.31 172 VAL A C 1
ATOM 1437 O O . VAL A 1 172 ? -5.763 -19.054 13.810 1.00 96.31 172 VAL A O 1
ATOM 1440 N N . ARG A 1 173 ? -6.123 -19.961 15.825 1.00 96.44 173 ARG A N 1
ATOM 1441 C CA . ARG A 1 173 ? -7.575 -19.715 15.834 1.00 96.44 173 ARG A CA 1
ATOM 1442 C C . ARG A 1 173 ? -7.908 -18.226 15.738 1.00 96.44 173 ARG A C 1
ATOM 1444 O O . ARG A 1 173 ? -8.829 -17.854 15.013 1.00 96.44 173 ARG A O 1
ATOM 1451 N N . GLU A 1 174 ? -7.172 -17.386 16.450 1.00 97.12 174 GLU A N 1
ATOM 1452 C CA . GLU A 1 174 ? -7.336 -15.934 16.487 1.00 97.12 174 GLU A CA 1
ATOM 1453 C C . GLU A 1 174 ? -7.169 -15.336 15.089 1.00 97.12 174 GLU A C 1
ATOM 1455 O O . GLU A 1 174 ? -7.984 -14.515 14.673 1.00 97.12 174 GLU A O 1
ATOM 1460 N N . ALA A 1 175 ? -6.189 -15.824 14.320 1.00 96.38 175 ALA A N 1
ATOM 1461 C CA . ALA A 1 175 ? -5.959 -15.392 12.946 1.00 96.38 175 ALA A CA 1
ATOM 1462 C C . ALA A 1 175 ? -7.190 -15.651 12.064 1.00 96.38 175 ALA A C 1
ATOM 1464 O O . ALA A 1 175 ? -7.638 -14.758 11.349 1.00 96.38 175 ALA A O 1
ATOM 1465 N N . LYS A 1 176 ? -7.815 -16.832 12.172 1.00 95.62 176 LYS A N 1
ATOM 1466 C CA . LYS A 1 176 ? -9.060 -17.142 11.444 1.00 95.62 176 LYS A CA 1
ATOM 1467 C C . LYS A 1 176 ? -10.202 -16.197 11.817 1.00 95.62 176 LYS A C 1
ATOM 1469 O O . LYS A 1 176 ? -10.927 -15.746 10.934 1.00 95.62 176 LYS A O 1
ATOM 1474 N N . ILE A 1 177 ? -10.369 -15.889 13.104 1.00 96.06 177 ILE A N 1
ATOM 1475 C CA . ILE A 1 177 ? -11.437 -14.990 13.569 1.00 96.06 177 ILE A CA 1
ATOM 1476 C C . ILE A 1 177 ? -11.204 -13.570 13.039 1.00 96.06 177 ILE A C 1
ATOM 1478 O O . ILE A 1 177 ? -12.124 -12.973 12.478 1.00 96.06 177 ILE A O 1
ATOM 1482 N N . ILE A 1 178 ? -9.975 -13.057 13.151 1.00 97.38 178 ILE A N 1
ATOM 1483 C CA . ILE A 1 178 ? -9.607 -11.734 12.634 1.00 97.38 178 ILE A CA 1
ATOM 1484 C C . ILE A 1 178 ? -9.790 -11.688 11.115 1.00 97.38 178 ILE A C 1
ATOM 1486 O O . ILE A 1 178 ? -10.379 -10.738 10.605 1.00 97.38 178 ILE A O 1
ATOM 1490 N N . GLN A 1 179 ? -9.352 -12.718 10.387 1.00 96.12 179 GLN A N 1
ATOM 1491 C CA . GLN A 1 179 ? -9.496 -12.764 8.933 1.00 96.12 179 GLN A CA 1
ATOM 1492 C C . GLN A 1 179 ? -10.963 -12.736 8.511 1.00 96.12 179 GLN A C 1
ATOM 1494 O O . GLN A 1 179 ? -11.344 -11.917 7.678 1.00 96.12 179 GLN A O 1
ATOM 1499 N N . ASN A 1 180 ? -11.798 -13.572 9.133 1.00 95.69 180 ASN A N 1
ATOM 1500 C CA . ASN A 1 180 ? -13.230 -13.618 8.852 1.00 95.69 180 ASN A CA 1
ATOM 1501 C C . ASN A 1 180 ? -13.905 -12.273 9.133 1.00 95.69 180 ASN A C 1
ATOM 1503 O O . ASN A 1 180 ? -14.786 -11.858 8.378 1.00 95.69 180 ASN A O 1
ATOM 1507 N N . PHE A 1 181 ? -13.493 -11.576 10.195 1.00 96.88 181 PHE A N 1
ATOM 1508 C CA . PHE A 1 181 ? -13.968 -10.227 10.478 1.00 96.88 181 PHE A CA 1
ATOM 1509 C C . PHE A 1 181 ? -13.571 -9.237 9.385 1.00 96.88 181 PHE A C 1
ATOM 1511 O O . PHE A 1 181 ? -14.433 -8.519 8.882 1.00 96.88 181 PHE A O 1
ATOM 1518 N N . VAL A 1 182 ? -12.300 -9.218 8.979 1.00 97.50 182 VAL A N 1
ATOM 1519 C CA . VAL A 1 182 ? -11.814 -8.311 7.930 1.00 97.50 182 VAL A CA 1
ATOM 1520 C C . VAL A 1 182 ? -12.497 -8.595 6.593 1.00 97.50 182 VAL A C 1
ATOM 1522 O O . VAL A 1 182 ? -12.980 -7.667 5.948 1.00 97.50 182 VAL A O 1
ATOM 1525 N N . ASP A 1 183 ? -12.629 -9.860 6.199 1.00 96.38 183 ASP A N 1
ATOM 1526 C CA . ASP A 1 183 ? -13.336 -10.239 4.971 1.00 96.38 183 ASP A CA 1
ATOM 1527 C C . ASP A 1 183 ? -14.825 -9.855 5.042 1.00 96.38 183 ASP A C 1
ATOM 1529 O O . ASP A 1 183 ? -15.405 -9.378 4.060 1.00 96.38 183 ASP A O 1
ATOM 1533 N N . SER A 1 184 ? -15.443 -9.978 6.222 1.00 95.44 184 SER A N 1
ATOM 1534 C CA . SER A 1 184 ? -16.819 -9.530 6.462 1.00 95.44 184 SER A CA 1
ATOM 1535 C C . SER A 1 184 ? -16.956 -8.011 6.372 1.00 95.44 184 SER A C 1
ATOM 1537 O O . SER A 1 184 ? -17.913 -7.538 5.763 1.00 95.44 184 SER A O 1
ATOM 1539 N N . LEU A 1 185 ? -16.008 -7.240 6.915 1.00 97.06 185 LEU A N 1
ATOM 1540 C CA . LEU A 1 185 ? -15.972 -5.783 6.767 1.00 97.06 185 LEU A CA 1
ATOM 1541 C C . LEU A 1 185 ? -15.887 -5.393 5.292 1.00 97.06 185 LEU A C 1
ATOM 1543 O O . LEU A 1 185 ? -16.714 -4.620 4.807 1.00 97.06 185 LEU A O 1
ATOM 1547 N N . TYR A 1 186 ? -14.916 -5.957 4.573 1.00 97.75 186 TYR A N 1
ATOM 1548 C CA . TYR A 1 186 ? -14.676 -5.657 3.164 1.00 97.75 186 TYR A CA 1
ATOM 1549 C C . TYR A 1 186 ? -15.891 -5.964 2.292 1.00 97.75 186 TYR A C 1
ATOM 1551 O O . TYR A 1 186 ? -16.279 -5.129 1.474 1.00 97.75 186 TYR A O 1
ATOM 1559 N N . SER A 1 187 ? -16.504 -7.131 2.489 1.00 96.44 187 SER A N 1
ATOM 1560 C CA . SER A 1 187 ? -17.669 -7.569 1.718 1.00 96.44 187 SER A CA 1
ATOM 1561 C C . SER A 1 187 ? -18.950 -6.819 2.093 1.00 96.44 187 SER A C 1
ATOM 1563 O O . SER A 1 187 ? -19.628 -6.302 1.205 1.00 96.44 187 SER A O 1
ATOM 1565 N N . CYS A 1 188 ? -19.281 -6.701 3.386 1.00 95.88 188 CYS A N 1
ATOM 1566 C CA . CYS A 1 188 ? -20.522 -6.058 3.833 1.00 95.88 188 CYS A CA 1
ATOM 1567 C C . CYS A 1 188 ? -20.528 -4.562 3.512 1.00 95.88 188 CYS A C 1
ATOM 1569 O O . CYS A 1 188 ? -21.538 -4.035 3.049 1.00 95.88 188 CYS A O 1
ATOM 1571 N N . LEU A 1 189 ? -19.399 -3.879 3.723 1.00 97.38 189 LEU A N 1
ATOM 1572 C CA . LEU A 1 189 ? -19.290 -2.442 3.481 1.00 97.38 189 LEU A CA 1
ATOM 1573 C C . LEU A 1 189 ? -18.849 -2.094 2.059 1.00 97.38 189 LEU A C 1
ATOM 1575 O O . LEU A 1 189 ? -18.806 -0.907 1.732 1.00 97.38 189 LEU A O 1
ATOM 1579 N N . LYS A 1 190 ? -18.528 -3.084 1.215 1.00 97.75 190 LYS A N 1
ATOM 1580 C CA . LYS A 1 190 ? -18.016 -2.872 -0.151 1.00 97.75 190 LYS A CA 1
ATOM 1581 C C . LYS A 1 190 ? -16.832 -1.898 -0.158 1.00 97.75 190 LYS A C 1
ATOM 1583 O O . LYS A 1 190 ? -16.826 -0.889 -0.871 1.00 97.75 190 LYS A O 1
ATOM 1588 N N . LEU A 1 191 ? -15.869 -2.138 0.741 1.00 97.94 191 LEU A N 1
ATOM 1589 C CA . LEU A 1 191 ? -14.772 -1.197 1.005 1.00 97.94 191 LEU A CA 1
ATOM 1590 C C . LEU A 1 191 ? -13.939 -0.948 -0.256 1.00 97.94 191 LEU A C 1
ATOM 1592 O O . LEU A 1 191 ? -13.642 0.200 -0.583 1.00 97.94 191 LEU A O 1
ATOM 1596 N N . HIS A 1 192 ? -13.654 -2.004 -1.024 1.00 97.38 192 HIS A N 1
ATOM 1597 C CA . HIS A 1 192 ? -12.903 -1.885 -2.271 1.00 97.38 192 HIS A CA 1
ATOM 1598 C C . HIS A 1 192 ? -13.592 -0.941 -3.265 1.00 97.38 192 HIS A C 1
ATOM 1600 O O . HIS A 1 192 ? -12.965 -0.026 -3.796 1.00 97.38 192 HIS A O 1
ATOM 1606 N N . GLU A 1 193 ? -14.891 -1.114 -3.489 1.00 98.06 193 GLU A N 1
ATOM 1607 C CA . GLU A 1 193 ? -15.684 -0.296 -4.403 1.00 98.06 193 GLU A CA 1
ATOM 1608 C C . GLU A 1 193 ? -15.773 1.156 -3.929 1.00 98.06 193 GLU A C 1
ATOM 1610 O O . GLU A 1 193 ? -15.661 2.077 -4.743 1.00 98.06 193 GLU A O 1
ATOM 1615 N N . LYS A 1 194 ? -15.920 1.381 -2.617 1.00 98.12 194 LYS A N 1
ATOM 1616 C CA . LYS A 1 194 ? -15.907 2.728 -2.028 1.00 98.12 194 LYS A CA 1
ATOM 1617 C C . LYS A 1 194 ? -14.565 3.420 -2.254 1.00 98.12 194 LYS A C 1
ATOM 1619 O O . LYS A 1 194 ? -14.557 4.567 -2.705 1.00 98.12 194 LYS A O 1
ATOM 1624 N N . PHE A 1 195 ? -13.444 2.728 -2.042 1.00 97.81 195 PHE A N 1
ATOM 1625 C CA . PHE A 1 195 ? -12.124 3.288 -2.330 1.00 97.81 195 PHE A CA 1
ATOM 1626 C C . PHE A 1 195 ? -11.915 3.552 -3.819 1.00 97.81 195 PHE A C 1
ATOM 1628 O O . PHE A 1 195 ? -11.419 4.619 -4.171 1.00 97.81 195 PHE A O 1
ATOM 1635 N N . GLN A 1 196 ? -12.329 2.644 -4.709 1.00 97.50 196 GLN A N 1
ATOM 1636 C CA . GLN A 1 196 ? -12.243 2.876 -6.156 1.00 97.50 196 GLN A CA 1
ATOM 1637 C C . GLN A 1 196 ? -13.069 4.092 -6.580 1.00 97.50 196 GLN A C 1
ATOM 1639 O O . GLN A 1 196 ? -12.582 4.935 -7.336 1.00 97.50 196 GLN A O 1
ATOM 1644 N N . SER A 1 197 ? -14.288 4.227 -6.053 1.00 98.00 197 SER A N 1
ATOM 1645 C CA . SER A 1 197 ? -15.142 5.393 -6.284 1.00 98.00 197 SER A CA 1
ATOM 1646 C C . SER A 1 197 ? -14.458 6.677 -5.808 1.00 98.00 197 SER A C 1
ATOM 1648 O O . SER A 1 197 ? -14.259 7.594 -6.607 1.00 98.00 197 SER A O 1
ATOM 1650 N N . PHE A 1 198 ? -13.966 6.710 -4.567 1.00 98.06 198 PHE A N 1
ATOM 1651 C CA . PHE A 1 198 ? -13.179 7.820 -4.023 1.00 98.06 198 PHE A CA 1
ATOM 1652 C C . PHE A 1 198 ? -11.962 8.156 -4.899 1.00 98.06 198 PHE A C 1
ATOM 1654 O O . PHE A 1 198 ? -11.803 9.295 -5.345 1.00 98.06 198 PHE A O 1
ATOM 1661 N N . PHE A 1 199 ? -11.132 7.166 -5.222 1.00 97.94 199 PHE A N 1
ATOM 1662 C CA . PHE A 1 199 ? -9.929 7.334 -6.031 1.00 97.94 199 PHE A CA 1
ATOM 1663 C C . PHE A 1 199 ? -10.266 7.849 -7.440 1.00 97.94 199 PHE A C 1
ATOM 1665 O O . PHE A 1 199 ? -9.542 8.674 -8.012 1.00 97.94 199 PHE A O 1
ATOM 1672 N N . SER A 1 200 ? -11.417 7.454 -7.995 1.00 96.44 200 SER A N 1
ATOM 1673 C CA . SER A 1 200 ? -11.936 7.934 -9.281 1.00 96.44 200 SER A CA 1
ATOM 1674 C C . SER A 1 200 ? -12.336 9.420 -9.283 1.00 96.44 200 SER A C 1
ATOM 1676 O O . SER A 1 200 ? -12.343 10.031 -10.356 1.00 96.44 200 SER A O 1
ATOM 1678 N N . THR A 1 201 ? -12.501 10.054 -8.119 1.00 97.56 201 THR A N 1
ATOM 1679 C CA . THR A 1 201 ? -12.735 11.509 -8.005 1.00 97.56 201 THR A CA 1
ATOM 1680 C C . THR A 1 201 ? -11.446 12.340 -8.005 1.00 97.56 201 THR A C 1
ATOM 1682 O O . THR A 1 201 ? -11.459 13.518 -8.360 1.00 97.56 201 THR A O 1
ATOM 1685 N N . LEU A 1 202 ? -10.301 11.734 -7.668 1.00 97.69 202 LEU A N 1
ATOM 1686 C CA . LEU A 1 202 ? -9.025 12.448 -7.556 1.00 97.69 202 LEU A CA 1
ATOM 1687 C C . LEU A 1 202 ? -8.535 12.999 -8.905 1.00 97.69 202 LEU A C 1
ATOM 1689 O O . LEU A 1 202 ? -8.869 12.496 -9.980 1.00 97.69 202 LEU A O 1
ATOM 1693 N N . LYS A 1 203 ? -7.686 14.025 -8.882 1.00 97.50 203 LYS A N 1
ATOM 1694 C CA . LYS A 1 203 ? -7.018 14.493 -10.107 1.00 97.50 203 LYS A CA 1
ATOM 1695 C C . LYS A 1 203 ? -6.018 13.431 -10.607 1.00 97.50 203 LYS A C 1
ATOM 1697 O O . LYS A 1 203 ? -5.564 12.601 -9.828 1.00 97.50 203 LYS A O 1
ATOM 1702 N N . PRO A 1 204 ? -5.656 13.408 -11.900 1.00 97.50 204 PRO A N 1
ATOM 1703 C CA . PRO A 1 204 ? -4.548 12.576 -12.358 1.00 97.50 204 PRO A CA 1
ATOM 1704 C C . PRO A 1 204 ? -3.256 12.888 -11.589 1.00 97.50 204 PRO A C 1
ATOM 1706 O O . PRO A 1 204 ? -2.924 14.059 -11.406 1.00 97.50 204 PRO A O 1
ATOM 1709 N N . GLY A 1 205 ? -2.528 11.857 -11.165 1.00 95.88 205 GLY A N 1
ATOM 1710 C CA . GLY A 1 205 ? -1.363 12.000 -10.291 1.00 95.88 205 GLY A CA 1
ATOM 1711 C C . GLY A 1 205 ? -0.888 10.670 -9.710 1.00 95.88 205 GLY A C 1
ATOM 1712 O O . GLY A 1 205 ? -1.453 9.620 -10.014 1.00 95.88 205 GLY A O 1
ATOM 1713 N N . SER A 1 206 ? 0.153 10.725 -8.881 1.00 96.12 206 SER A N 1
ATOM 1714 C CA . SER A 1 206 ? 0.660 9.577 -8.125 1.00 96.12 206 SER A CA 1
ATOM 1715 C C . SER A 1 206 ? 0.320 9.738 -6.650 1.00 96.12 206 SER A C 1
ATOM 1717 O O . SER A 1 206 ? 0.424 10.830 -6.086 1.00 96.12 206 SER A O 1
ATOM 1719 N N . TYR A 1 207 ? -0.086 8.637 -6.042 1.00 96.88 207 TYR A N 1
ATOM 1720 C CA . TYR A 1 207 ? -0.597 8.553 -4.686 1.00 96.88 207 TYR A CA 1
ATOM 1721 C C . TYR A 1 207 ? -0.020 7.322 -3.992 1.00 96.88 207 TYR A C 1
ATOM 1723 O O . TYR A 1 207 ? 0.615 6.492 -4.645 1.00 96.88 207 TYR A O 1
ATOM 1731 N N . THR A 1 208 ? -0.244 7.185 -2.691 1.00 95.06 208 THR A N 1
ATOM 1732 C CA . THR A 1 208 ? 0.175 6.003 -1.932 1.00 95.06 208 THR A CA 1
ATOM 1733 C C . THR A 1 208 ? -1.017 5.214 -1.399 1.00 95.06 208 THR A C 1
ATOM 1735 O O . THR A 1 208 ? -2.017 5.782 -0.958 1.00 95.06 208 THR A O 1
ATOM 1738 N N . ASN A 1 209 ? -0.898 3.891 -1.433 1.00 91.81 209 ASN A N 1
ATOM 1739 C CA . ASN A 1 209 ? -1.754 2.962 -0.706 1.00 91.81 209 ASN A CA 1
ATOM 1740 C C . ASN A 1 209 ? -0.833 2.047 0.107 1.00 91.81 209 ASN A C 1
ATOM 1742 O O . ASN A 1 209 ? -0.155 1.184 -0.455 1.00 91.81 209 ASN A O 1
ATOM 1746 N N . GLY A 1 210 ? -0.720 2.321 1.406 1.00 87.69 210 GLY A N 1
ATOM 1747 C CA . GLY A 1 210 ? 0.321 1.728 2.243 1.00 87.69 210 GLY A CA 1
ATOM 1748 C C . GLY A 1 210 ? 1.716 2.103 1.738 1.00 87.69 210 GLY A C 1
ATOM 1749 O O . GLY A 1 210 ? 2.014 3.281 1.529 1.00 87.69 210 GLY A O 1
ATOM 1750 N N . SER A 1 211 ? 2.561 1.097 1.516 1.00 85.62 211 SER A N 1
ATOM 1751 C CA . SER A 1 211 ? 3.902 1.243 0.933 1.00 85.62 211 SER A CA 1
ATOM 1752 C C . SER A 1 211 ? 3.909 1.309 -0.601 1.00 85.62 211 SER A C 1
ATOM 1754 O O . SER A 1 211 ? 4.948 1.599 -1.196 1.00 85.62 211 SER A O 1
ATOM 1756 N N . MET A 1 212 ? 2.773 1.065 -1.262 1.00 90.56 212 MET A N 1
ATOM 1757 C CA . MET A 1 212 ? 2.689 1.030 -2.721 1.00 90.56 212 MET A CA 1
ATOM 1758 C C . MET A 1 212 ? 2.365 2.400 -3.311 1.00 90.56 212 MET A C 1
ATOM 1760 O O . MET A 1 212 ? 1.527 3.142 -2.796 1.00 90.56 212 MET A O 1
ATOM 1764 N N . ILE A 1 213 ? 2.976 2.706 -4.457 1.00 94.19 213 ILE A N 1
ATOM 1765 C CA . ILE A 1 213 ? 2.631 3.878 -5.264 1.00 94.19 213 ILE A CA 1
ATOM 1766 C C . ILE A 1 213 ? 1.545 3.475 -6.259 1.00 94.19 213 ILE A C 1
ATOM 1768 O O . ILE A 1 213 ? 1.773 2.645 -7.137 1.00 94.19 213 ILE A O 1
ATOM 1772 N N . ILE A 1 214 ? 0.383 4.112 -6.174 1.00 95.25 214 ILE A N 1
ATOM 1773 C CA . ILE A 1 214 ? -0.695 3.971 -7.153 1.00 95.25 214 ILE A CA 1
ATOM 1774 C C . ILE A 1 214 ? -0.751 5.219 -8.032 1.00 95.25 214 ILE A C 1
ATOM 1776 O O . ILE A 1 214 ? -0.576 6.344 -7.568 1.00 95.25 214 ILE A O 1
ATOM 1780 N N . THR A 1 215 ? -0.968 5.048 -9.335 1.00 95.69 215 THR A N 1
ATOM 1781 C CA . THR A 1 215 ? -1.003 6.173 -10.281 1.00 95.69 215 THR A CA 1
ATOM 1782 C C . THR A 1 215 ? -2.356 6.259 -10.955 1.00 95.69 215 THR A C 1
ATOM 1784 O O . THR A 1 215 ? -2.819 5.302 -11.569 1.00 95.69 215 THR A O 1
ATOM 1787 N N . LYS A 1 216 ? -2.959 7.447 -10.903 1.00 96.00 216 LYS A N 1
ATOM 1788 C CA . LYS A 1 216 ? -4.151 7.786 -11.667 1.00 96.00 216 LYS A CA 1
ATOM 1789 C C . LYS A 1 216 ? -3.756 8.445 -12.989 1.00 96.00 216 LYS A C 1
ATOM 1791 O O . LYS A 1 216 ? -3.325 9.603 -12.988 1.00 96.00 216 LYS A O 1
ATOM 1796 N N . PRO A 1 217 ? -3.906 7.758 -14.132 1.00 95.31 217 PRO A N 1
ATOM 1797 C CA . PRO A 1 217 ? -3.530 8.325 -15.415 1.00 95.31 217 PRO A CA 1
ATOM 1798 C C . PRO A 1 217 ? -4.515 9.414 -15.854 1.00 95.31 217 PRO A C 1
ATOM 1800 O O . PRO A 1 217 ? -5.725 9.340 -15.653 1.00 95.31 217 PRO A O 1
ATOM 1803 N N . SER A 1 218 ? -3.997 10.434 -16.530 1.00 96.56 218 SER A N 1
ATOM 1804 C CA . SER A 1 218 ? -4.813 11.418 -17.242 1.00 96.56 218 SER A CA 1
ATOM 1805 C C . SER A 1 218 ? -5.490 10.795 -18.464 1.00 96.56 218 SER A C 1
ATOM 1807 O O . SER A 1 218 ? -4.974 9.848 -19.060 1.00 96.56 218 SER A O 1
ATOM 1809 N N . LYS A 1 219 ? -6.584 11.405 -18.946 1.00 95.75 219 LYS A N 1
ATOM 1810 C CA . LYS A 1 219 ? -7.245 11.001 -20.206 1.00 95.75 219 LYS A CA 1
ATOM 1811 C C . LYS A 1 219 ? -6.254 10.895 -21.376 1.00 95.75 219 LYS A C 1
ATOM 1813 O O . LYS A 1 219 ? -6.350 9.990 -22.199 1.00 95.75 219 LYS A O 1
ATOM 1818 N N . LYS A 1 220 ? -5.259 11.791 -21.439 1.00 96.25 220 LYS A N 1
ATOM 1819 C CA . LYS A 1 220 ? -4.195 11.769 -22.458 1.00 96.25 220 LYS A CA 1
ATOM 1820 C C . LYS A 1 220 ? -3.265 10.562 -22.303 1.00 96.25 220 LYS A C 1
ATOM 1822 O O . LYS A 1 220 ? -2.859 9.991 -23.312 1.00 96.25 220 LYS A O 1
ATOM 1827 N N . GLN A 1 221 ? -2.918 10.181 -21.073 1.00 94.19 221 GLN A N 1
ATOM 1828 C CA . GLN A 1 221 ? -2.120 8.981 -20.800 1.00 94.19 221 GLN A CA 1
ATOM 1829 C C . GLN A 1 221 ? -2.896 7.707 -21.140 1.00 94.19 221 GLN A C 1
ATOM 1831 O O . GLN A 1 221 ? -2.332 6.859 -21.822 1.00 94.19 221 GLN A O 1
ATOM 1836 N N . ILE A 1 222 ? -4.180 7.619 -20.778 1.00 95.12 222 ILE A N 1
ATOM 1837 C CA . ILE A 1 222 ? -5.050 6.483 -21.134 1.00 95.12 222 ILE A CA 1
ATOM 1838 C C . ILE A 1 222 ? -5.128 6.331 -22.657 1.00 95.12 222 ILE A C 1
ATOM 1840 O O . ILE A 1 222 ? -4.769 5.284 -23.187 1.00 95.12 222 ILE A O 1
ATOM 1844 N N . LYS A 1 223 ? -5.475 7.408 -23.382 1.00 96.56 223 LYS A N 1
ATOM 1845 C CA . LYS A 1 223 ? -5.518 7.407 -24.858 1.00 96.56 223 LYS A CA 1
ATOM 1846 C C . LYS A 1 223 ? -4.191 6.970 -25.481 1.00 96.56 223 LYS A C 1
ATOM 1848 O O . LYS A 1 223 ? -4.182 6.255 -26.476 1.00 96.56 223 LYS A O 1
ATOM 1853 N N . ARG A 1 224 ? -3.059 7.402 -24.911 1.00 93.75 224 ARG A N 1
ATOM 1854 C CA . ARG A 1 224 ? -1.729 6.960 -25.356 1.00 93.75 224 ARG A CA 1
ATOM 1855 C C . ARG A 1 224 ? -1.489 5.484 -25.052 1.00 93.75 224 ARG A C 1
ATOM 1857 O O . ARG A 1 224 ? -0.923 4.823 -25.908 1.00 93.75 224 ARG A O 1
ATOM 1864 N N . SER A 1 225 ? -1.884 4.986 -23.881 1.00 92.94 225 SER A N 1
ATOM 1865 C CA . SER A 1 225 ? -1.717 3.574 -23.521 1.00 92.94 225 SER A CA 1
ATOM 1866 C C . SER A 1 225 ? -2.464 2.683 -24.506 1.00 92.94 225 SER A C 1
ATOM 1868 O O . SER A 1 225 ? -1.818 1.882 -25.165 1.00 92.94 225 SER A O 1
ATOM 1870 N N . ILE A 1 226 ? -3.757 2.948 -24.721 1.00 95.50 226 ILE A N 1
ATOM 1871 C CA . ILE A 1 226 ? -4.606 2.206 -25.669 1.00 95.50 226 ILE A CA 1
ATOM 1872 C C . ILE A 1 226 ? -4.034 2.279 -27.091 1.00 95.50 226 ILE A C 1
ATOM 1874 O O . ILE A 1 226 ? -3.843 1.264 -27.750 1.00 95.50 226 ILE A O 1
ATOM 1878 N N . LYS A 1 227 ? -3.675 3.482 -27.568 1.00 95.31 227 LYS A N 1
ATOM 1879 C CA . LYS A 1 227 ? -3.096 3.660 -28.914 1.00 95.31 227 LYS A CA 1
ATOM 1880 C C . LYS A 1 227 ? -1.828 2.825 -29.130 1.00 95.31 227 LYS A C 1
ATOM 1882 O O . LYS A 1 227 ? -1.527 2.457 -30.266 1.00 95.31 227 LYS A O 1
ATOM 1887 N N . TYR A 1 228 ? -1.042 2.621 -28.076 1.00 94.06 228 TYR A N 1
ATOM 1888 C CA . TYR A 1 228 ? 0.278 2.009 -28.167 1.00 94.06 228 TYR A CA 1
ATOM 1889 C C . TYR A 1 228 ? 0.353 0.566 -27.663 1.00 94.06 228 TYR A C 1
ATOM 1891 O O . TYR A 1 228 ? 1.383 -0.073 -27.865 1.00 94.06 228 TYR A O 1
ATOM 1899 N N . GLU A 1 229 ? -0.713 0.056 -27.057 1.00 94.25 229 GLU A N 1
ATOM 1900 C CA . GLU A 1 229 ? -0.818 -1.297 -26.516 1.00 94.25 229 GLU A CA 1
ATOM 1901 C C . GLU A 1 229 ? -0.531 -2.387 -27.560 1.00 94.25 229 GLU A C 1
ATOM 1903 O O . GLU A 1 229 ? 0.366 -3.186 -27.293 1.00 94.25 229 GLU A O 1
ATOM 1908 N N . PRO A 1 230 ? -1.094 -2.363 -28.790 1.00 95.44 230 PRO A N 1
ATOM 1909 C CA . PRO A 1 230 ? -0.773 -3.380 -29.797 1.00 95.44 230 PRO A CA 1
ATOM 1910 C C . PRO A 1 230 ? 0.718 -3.444 -30.152 1.00 95.44 230 PRO A C 1
ATOM 1912 O O . PRO A 1 230 ? 1.259 -4.513 -30.410 1.00 95.44 230 PRO A O 1
ATOM 1915 N N . TYR A 1 231 ? 1.417 -2.302 -30.138 1.00 94.12 231 TYR A N 1
ATOM 1916 C CA . TYR A 1 231 ? 2.853 -2.266 -30.435 1.00 94.12 231 TYR A CA 1
ATOM 1917 C C . TYR A 1 231 ? 3.709 -2.746 -29.262 1.00 94.12 231 TYR A C 1
ATOM 1919 O O . TYR A 1 231 ? 4.819 -3.217 -29.490 1.00 94.12 231 TYR A O 1
ATOM 1927 N N . ARG A 1 232 ? 3.227 -2.607 -28.019 1.00 92.75 232 ARG A N 1
ATOM 1928 C CA . ARG A 1 232 ? 3.888 -3.185 -26.840 1.00 92.75 232 ARG A CA 1
ATOM 1929 C C . ARG A 1 232 ? 3.707 -4.699 -26.818 1.00 92.75 232 ARG A C 1
ATOM 1931 O O . ARG A 1 232 ? 4.707 -5.391 -26.713 1.00 92.75 232 ARG A O 1
ATOM 1938 N N . ALA A 1 233 ? 2.485 -5.177 -27.048 1.00 94.56 233 ALA A N 1
ATOM 1939 C CA . ALA A 1 233 ? 2.199 -6.603 -27.177 1.00 94.56 233 ALA A CA 1
ATOM 1940 C C . ALA A 1 233 ? 3.038 -7.239 -28.299 1.00 94.56 233 ALA A C 1
ATOM 1942 O O . ALA A 1 233 ? 3.710 -8.238 -28.081 1.00 94.56 233 ALA A O 1
ATOM 1943 N N . TYR A 1 234 ? 3.115 -6.607 -29.477 1.00 95.75 234 TYR A N 1
ATOM 1944 C CA . TYR A 1 234 ? 4.009 -7.071 -30.544 1.00 95.75 234 TYR A CA 1
ATOM 1945 C C . TYR A 1 234 ? 5.480 -7.139 -30.098 1.00 95.75 234 TYR A C 1
ATOM 1947 O O . TYR A 1 234 ? 6.151 -8.132 -30.365 1.00 95.75 234 TYR A O 1
ATOM 1955 N N . LEU A 1 235 ? 5.989 -6.114 -29.403 1.00 94.19 235 LEU A N 1
ATOM 1956 C CA . LEU A 1 235 ? 7.363 -6.126 -28.890 1.00 94.19 235 LEU A CA 1
ATOM 1957 C C . LEU A 1 235 ? 7.625 -7.284 -27.922 1.00 94.19 235 LEU A C 1
ATOM 1959 O O . LEU A 1 235 ? 8.721 -7.832 -27.956 1.00 94.19 235 LEU A O 1
ATOM 1963 N N . GLU A 1 236 ? 6.643 -7.655 -27.103 1.00 94.44 236 GLU A N 1
ATOM 1964 C CA . GLU A 1 236 ? 6.721 -8.829 -26.228 1.00 94.44 236 GLU A CA 1
ATOM 1965 C C . GLU A 1 236 ? 6.804 -10.120 -27.053 1.00 94.44 236 GLU A C 1
ATOM 1967 O O . GLU A 1 236 ? 7.668 -10.950 -26.788 1.00 94.44 236 GLU A O 1
ATOM 1972 N N . THR A 1 237 ? 6.015 -10.253 -28.128 1.00 96.69 237 THR A N 1
ATOM 1973 C CA . THR A 1 237 ? 6.062 -11.454 -28.991 1.00 96.69 237 THR A CA 1
ATOM 1974 C C . THR A 1 237 ? 7.389 -11.647 -29.727 1.00 96.69 237 THR A C 1
ATOM 1976 O O . THR A 1 237 ? 7.769 -12.777 -30.011 1.00 96.69 237 THR A O 1
ATOM 1979 N N . VAL A 1 238 ? 8.110 -10.563 -30.041 1.00 96.44 238 VAL A N 1
ATOM 1980 C CA . VAL A 1 238 ? 9.418 -10.631 -30.727 1.00 96.44 238 VAL A CA 1
ATOM 1981 C C . VAL A 1 238 ? 10.601 -10.481 -29.771 1.00 96.44 238 VAL A C 1
ATOM 1983 O O . VAL A 1 238 ? 11.744 -10.388 -30.224 1.00 96.44 238 VAL A O 1
ATOM 1986 N N . ASN A 1 239 ? 10.343 -10.413 -28.463 1.00 96.19 239 ASN A N 1
ATOM 1987 C CA . ASN A 1 239 ? 11.324 -10.037 -27.452 1.00 96.19 239 ASN A CA 1
ATOM 1988 C C . ASN A 1 239 ? 12.535 -10.972 -27.454 1.00 96.19 239 ASN A C 1
ATOM 1990 O O . ASN A 1 239 ? 13.668 -10.500 -27.523 1.00 96.19 239 ASN A O 1
ATOM 1994 N N . ASP A 1 240 ? 12.283 -12.278 -27.467 1.00 97.00 240 ASP A N 1
ATOM 1995 C CA . ASP A 1 240 ? 13.321 -13.304 -27.374 1.00 97.00 240 ASP A CA 1
ATOM 1996 C C . ASP A 1 240 ? 14.145 -13.389 -28.658 1.00 97.00 240 ASP A C 1
ATOM 1998 O O . ASP A 1 240 ? 15.374 -13.435 -28.614 1.00 97.00 240 ASP A O 1
ATOM 2002 N N . THR A 1 241 ? 13.489 -13.315 -29.821 1.00 97.56 241 THR A N 1
ATOM 2003 C CA . THR A 1 241 ? 14.174 -13.268 -31.121 1.00 97.56 241 THR A CA 1
ATOM 2004 C C . THR A 1 241 ? 15.060 -12.031 -31.232 1.00 97.56 241 THR A C 1
ATOM 2006 O O . THR A 1 241 ? 16.204 -12.120 -31.679 1.00 97.56 241 THR A O 1
ATOM 2009 N N . LEU A 1 242 ? 14.552 -10.871 -30.806 1.00 97.12 242 LEU A N 1
ATOM 2010 C CA . LEU A 1 242 ? 15.311 -9.627 -30.798 1.00 97.12 242 LEU A CA 1
ATOM 2011 C C . LEU A 1 242 ? 16.490 -9.691 -29.821 1.00 97.12 242 LEU A C 1
ATOM 2013 O O . LEU A 1 242 ? 17.584 -9.258 -30.177 1.00 97.12 242 LEU A O 1
ATOM 2017 N N . ASN A 1 243 ? 16.276 -10.223 -28.618 1.00 97.81 243 ASN A N 1
ATOM 2018 C CA . ASN A 1 243 ? 17.313 -10.377 -27.602 1.00 97.81 243 ASN A CA 1
ATOM 2019 C C . ASN A 1 243 ? 18.431 -11.281 -28.097 1.00 97.81 243 ASN A C 1
ATOM 2021 O O . ASN A 1 243 ? 19.576 -10.843 -28.133 1.00 97.81 243 ASN A O 1
ATOM 2025 N N . LYS A 1 244 ? 18.089 -12.468 -28.604 1.00 97.75 244 LYS A N 1
ATOM 2026 C CA . LYS A 1 244 ? 19.057 -13.399 -29.186 1.00 97.75 244 LYS A CA 1
ATOM 2027 C C . LYS A 1 244 ? 19.854 -12.760 -30.325 1.00 97.75 244 LYS A C 1
ATOM 2029 O O . LYS A 1 244 ? 21.079 -12.759 -30.294 1.00 97.75 244 LYS A O 1
ATOM 2034 N N . TYR A 1 245 ? 19.170 -12.135 -31.288 1.00 98.12 245 TYR A N 1
ATOM 2035 C CA . TYR A 1 245 ? 19.836 -11.457 -32.405 1.00 98.12 245 TYR A CA 1
ATOM 2036 C C . TYR A 1 245 ? 20.816 -10.373 -31.930 1.00 98.12 245 TYR A C 1
ATOM 2038 O O . TYR A 1 245 ? 21.937 -10.271 -32.438 1.00 98.12 245 TYR A O 1
ATOM 2046 N N . LEU A 1 246 ? 20.399 -9.544 -30.967 1.00 97.44 246 LEU A N 1
ATOM 2047 C CA . LEU A 1 246 ? 21.248 -8.490 -30.421 1.00 97.44 246 LEU A CA 1
ATOM 2048 C C . LEU A 1 246 ? 22.416 -9.061 -29.619 1.00 97.44 246 LEU A C 1
ATOM 2050 O O . LEU A 1 246 ? 23.515 -8.539 -29.778 1.00 97.44 246 LEU A O 1
ATOM 2054 N N . SER A 1 247 ? 22.206 -10.109 -28.822 1.00 97.12 247 SER A N 1
ATOM 2055 C CA . SER A 1 247 ? 23.252 -10.821 -28.081 1.00 97.12 247 SER A CA 1
ATOM 2056 C C . SER A 1 247 ? 24.344 -11.337 -29.006 1.00 97.12 247 SER A C 1
ATOM 2058 O O . SER A 1 247 ? 25.503 -10.935 -28.871 1.00 97.12 247 SER A O 1
ATOM 2060 N N . ASP A 1 248 ? 23.975 -12.127 -30.014 1.00 96.88 248 ASP A N 1
ATOM 2061 C CA . ASP A 1 248 ? 24.921 -12.728 -30.962 1.00 96.88 248 ASP A CA 1
ATOM 2062 C C . ASP A 1 248 ? 25.704 -11.641 -31.723 1.00 96.88 248 ASP A C 1
ATOM 2064 O O . ASP A 1 248 ? 26.939 -11.658 -31.832 1.00 96.88 248 ASP A O 1
ATOM 2068 N N . THR A 1 249 ? 24.979 -10.628 -32.211 1.00 96.75 249 THR A N 1
ATOM 2069 C CA . THR A 1 249 ? 25.566 -9.548 -33.012 1.00 96.75 249 THR A CA 1
ATOM 2070 C C . THR A 1 249 ? 26.468 -8.641 -32.173 1.00 96.75 249 THR A C 1
ATOM 2072 O O . THR A 1 249 ? 27.552 -8.259 -32.622 1.00 96.75 249 THR A O 1
ATOM 2075 N N . LEU A 1 250 ? 26.051 -8.263 -30.961 1.00 95.44 250 LEU A N 1
ATOM 2076 C CA . LEU A 1 250 ? 26.848 -7.407 -30.079 1.00 95.44 250 LEU A CA 1
ATOM 2077 C C . LEU A 1 250 ? 28.090 -8.127 -29.573 1.00 95.44 250 LEU A C 1
ATOM 2079 O O . LEU A 1 250 ? 29.152 -7.508 -29.582 1.00 95.44 250 LEU A O 1
ATOM 2083 N N . THR A 1 251 ? 27.978 -9.407 -29.215 1.00 94.56 251 THR A N 1
ATOM 2084 C CA . THR A 1 251 ? 29.116 -10.250 -28.823 1.00 94.56 251 THR A CA 1
ATOM 2085 C C . THR A 1 251 ? 30.202 -10.191 -29.891 1.00 94.56 251 THR A C 1
ATOM 2087 O O . THR A 1 251 ? 31.312 -9.728 -29.630 1.00 94.56 251 THR A O 1
ATOM 2090 N N . THR A 1 252 ? 29.838 -10.476 -31.143 1.00 94.94 252 THR A N 1
ATOM 2091 C CA . THR A 1 252 ? 30.775 -10.438 -32.275 1.00 94.94 252 THR A CA 1
ATOM 2092 C C . THR A 1 252 ? 31.394 -9.045 -32.472 1.00 94.94 252 THR A C 1
ATOM 2094 O O . THR A 1 252 ? 32.611 -8.879 -32.619 1.00 94.94 252 THR A O 1
ATOM 2097 N N . LEU A 1 253 ? 30.561 -7.997 -32.475 1.00 93.94 253 LEU A N 1
ATOM 2098 C CA . LEU A 1 253 ? 31.008 -6.628 -32.749 1.00 93.94 253 LEU A CA 1
ATOM 2099 C C . LEU A 1 253 ? 31.889 -6.044 -31.641 1.00 93.94 253 LEU A C 1
ATOM 2101 O O . LEU A 1 253 ? 32.720 -5.176 -31.927 1.00 93.94 253 LEU A O 1
ATOM 2105 N N . LEU A 1 254 ? 31.694 -6.458 -30.392 1.00 90.62 254 LEU A N 1
ATOM 2106 C CA . LEU A 1 254 ? 32.380 -5.884 -29.239 1.00 90.62 254 LEU A CA 1
ATOM 2107 C C . LEU A 1 254 ? 33.628 -6.670 -28.840 1.00 90.62 254 LEU A C 1
ATOM 2109 O O . LEU A 1 254 ? 34.627 -6.022 -28.523 1.00 90.62 254 LEU A O 1
ATOM 2113 N N . GLN A 1 255 ? 33.639 -7.998 -28.997 1.00 86.06 255 GLN A N 1
ATOM 2114 C CA . GLN A 1 255 ? 34.852 -8.817 -28.854 1.00 86.06 255 GLN A CA 1
ATOM 2115 C C . GLN A 1 255 ? 35.960 -8.358 -29.813 1.00 86.06 255 GLN A C 1
ATOM 2117 O O . GLN A 1 255 ? 37.107 -8.180 -29.409 1.00 86.06 255 GLN A O 1
ATOM 2122 N N . THR A 1 256 ? 35.607 -8.026 -31.062 1.00 76.12 256 THR A N 1
ATOM 2123 C CA . THR A 1 256 ? 36.572 -7.539 -32.070 1.00 76.12 256 THR A CA 1
ATOM 2124 C C . THR A 1 256 ? 37.312 -6.264 -31.627 1.00 76.12 256 THR A C 1
ATOM 2126 O O . THR A 1 256 ? 38.412 -5.984 -32.094 1.00 76.12 256 THR A O 1
ATOM 2129 N N . ASN A 1 257 ? 36.728 -5.461 -30.730 1.00 70.38 257 ASN A N 1
ATOM 2130 C CA . ASN A 1 257 ? 37.327 -4.203 -30.278 1.00 70.38 257 ASN A CA 1
ATOM 2131 C C . ASN A 1 257 ? 38.118 -4.331 -28.959 1.00 70.38 257 ASN A C 1
ATOM 2133 O O . ASN A 1 257 ? 38.584 -3.295 -28.487 1.00 70.38 257 ASN A O 1
ATOM 2137 N N . LYS A 1 258 ? 38.250 -5.536 -28.366 1.00 70.69 258 LYS A N 1
ATOM 2138 C CA . LYS A 1 258 ? 38.886 -5.774 -27.047 1.00 70.69 258 LYS A CA 1
ATOM 2139 C C . LYS A 1 258 ? 38.477 -4.726 -25.999 1.00 70.69 258 LYS A C 1
ATOM 2141 O O . LYS A 1 258 ? 39.315 -4.128 -25.331 1.00 70.69 258 LYS A O 1
ATOM 2146 N N . ALA A 1 259 ? 37.190 -4.393 -25.960 1.00 67.69 259 ALA A N 1
ATOM 2147 C CA . ALA A 1 259 ? 36.698 -3.344 -25.084 1.00 67.69 259 ALA A CA 1
ATOM 2148 C C . ALA A 1 259 ? 36.486 -3.900 -23.673 1.00 67.69 259 ALA A C 1
ATOM 2150 O O . ALA A 1 259 ? 35.664 -4.794 -23.497 1.00 67.69 259 ALA A O 1
ATOM 2151 N N . ASP A 1 260 ? 37.167 -3.324 -22.684 1.00 76.44 260 ASP A N 1
ATOM 2152 C CA . ASP A 1 260 ? 36.925 -3.643 -21.278 1.00 76.44 260 ASP A CA 1
ATOM 2153 C C . ASP A 1 260 ? 35.596 -3.031 -20.817 1.00 76.44 260 ASP A C 1
ATOM 2155 O O . ASP A 1 260 ? 35.417 -1.806 -20.739 1.00 76.44 260 ASP A O 1
ATOM 2159 N N . PHE A 1 261 ? 34.627 -3.893 -20.521 1.00 77.06 261 PHE A N 1
ATOM 2160 C CA . PHE A 1 261 ? 33.344 -3.477 -19.974 1.00 77.06 261 PHE A CA 1
ATOM 2161 C C . PHE A 1 261 ? 33.387 -3.501 -18.450 1.00 77.06 261 PHE A C 1
ATOM 2163 O O . PHE A 1 261 ? 33.438 -4.550 -17.827 1.00 77.06 261 PHE A O 1
ATOM 2170 N N . PHE A 1 262 ? 33.373 -2.305 -17.862 1.00 72.56 262 PHE A N 1
ATOM 2171 C CA . PHE A 1 262 ? 33.518 -2.096 -16.418 1.00 72.56 262 PHE A CA 1
ATOM 2172 C C . PHE A 1 262 ? 32.195 -2.065 -15.651 1.00 72.56 262 PHE A C 1
ATOM 2174 O O . PHE A 1 262 ? 32.211 -1.951 -14.435 1.00 72.56 262 PHE A O 1
ATOM 2181 N N . TYR A 1 263 ? 31.071 -2.101 -16.363 1.00 77.25 263 TYR A N 1
ATOM 2182 C CA . TYR A 1 263 ? 29.738 -2.007 -15.783 1.00 77.25 263 TYR A CA 1
ATOM 2183 C C . TYR A 1 263 ? 29.004 -3.294 -16.082 1.00 77.25 263 TYR A C 1
ATOM 2185 O O . TYR A 1 263 ? 29.052 -3.769 -17.223 1.00 77.25 263 TYR A O 1
ATOM 2193 N N . ARG A 1 264 ? 28.298 -3.803 -15.078 1.00 81.94 264 ARG A N 1
ATOM 2194 C CA . ARG A 1 264 ? 27.453 -4.980 -15.188 1.00 81.94 264 ARG A CA 1
ATOM 2195 C C . ARG A 1 264 ? 26.394 -4.733 -16.247 1.00 81.94 264 ARG A C 1
ATOM 2197 O O . ARG A 1 264 ? 26.375 -5.458 -17.233 1.00 81.94 264 ARG A O 1
ATOM 2204 N N . THR A 1 265 ? 25.622 -3.650 -16.117 1.00 92.19 265 THR A N 1
ATOM 2205 C CA . THR A 1 265 ? 24.412 -3.457 -16.928 1.00 92.19 265 THR A CA 1
ATOM 2206 C C . THR A 1 265 ? 24.356 -2.090 -17.618 1.00 92.19 265 THR A C 1
ATOM 2208 O O . THR A 1 265 ? 24.543 -1.022 -17.021 1.00 92.19 265 THR A O 1
ATOM 2211 N N . TYR A 1 266 ? 24.020 -2.103 -18.912 1.00 94.88 266 TYR A N 1
ATOM 2212 C CA . TYR A 1 266 ? 23.656 -0.908 -19.676 1.00 94.88 266 TYR A CA 1
ATOM 2213 C C . TYR A 1 266 ? 22.226 -1.005 -20.190 1.00 94.88 266 TYR A C 1
ATOM 2215 O O . TYR A 1 266 ? 21.846 -1.968 -20.841 1.00 94.88 266 TYR A O 1
ATOM 2223 N N . TYR A 1 267 ? 21.459 0.069 -20.026 1.00 96.88 267 TYR A N 1
ATOM 2224 C CA . TYR A 1 267 ? 20.120 0.183 -20.589 1.00 96.88 267 TYR A CA 1
ATOM 2225 C C . TYR A 1 267 ? 20.134 1.054 -21.843 1.00 96.88 267 TYR A C 1
ATOM 2227 O O . TYR A 1 267 ? 20.525 2.231 -21.823 1.00 96.88 267 TYR A O 1
ATOM 2235 N N . LEU A 1 268 ? 19.646 0.485 -22.936 1.00 97.25 268 LEU A N 1
ATOM 2236 C CA . LEU A 1 268 ? 19.617 1.043 -24.277 1.00 97.25 268 LEU A CA 1
ATOM 2237 C C . LEU A 1 268 ? 18.192 1.457 -24.635 1.00 97.25 268 LEU A C 1
ATOM 2239 O O . LEU A 1 268 ? 17.292 0.628 -24.655 1.00 97.25 268 LEU A O 1
ATOM 2243 N N . LYS A 1 269 ? 17.965 2.734 -24.949 1.00 97.69 269 LYS A N 1
ATOM 2244 C CA . LYS A 1 269 ? 16.672 3.203 -25.467 1.00 97.69 269 LYS A CA 1
ATOM 2245 C C . LYS A 1 269 ? 16.688 3.183 -26.985 1.00 97.69 269 LYS A C 1
ATOM 2247 O O . LYS A 1 269 ? 17.394 3.993 -27.592 1.00 97.69 269 LYS A O 1
ATOM 2252 N N . MET A 1 270 ? 15.844 2.358 -27.579 1.00 97.69 270 MET A N 1
ATOM 2253 C CA . MET A 1 270 ? 15.613 2.278 -29.017 1.00 97.69 270 MET A CA 1
ATOM 2254 C C . MET A 1 270 ? 14.441 3.179 -29.417 1.00 97.69 270 MET A C 1
ATOM 2256 O O . MET A 1 270 ? 13.471 3.329 -28.674 1.00 97.69 270 MET A O 1
ATOM 2260 N N . SER A 1 271 ? 14.518 3.845 -30.570 1.00 96.62 271 SER A N 1
ATOM 2261 C CA . SER A 1 271 ? 13.374 4.568 -31.144 1.00 96.62 271 SER A CA 1
ATOM 2262 C C . SER A 1 271 ? 12.398 3.620 -31.839 1.00 96.62 271 SER A C 1
ATOM 2264 O O . SER A 1 271 ? 12.766 2.507 -32.179 1.00 96.62 271 SER A O 1
ATOM 2266 N N . SER A 1 272 ? 11.221 4.121 -32.221 1.00 94.81 272 SER A N 1
ATOM 2267 C CA . SER A 1 272 ? 10.249 3.446 -33.110 1.00 94.81 272 SER A CA 1
ATOM 2268 C C . SER A 1 272 ? 10.726 3.230 -34.561 1.00 94.81 272 SER A C 1
ATOM 2270 O O . SER A 1 272 ? 9.946 3.027 -35.478 1.00 94.81 272 SER A O 1
ATOM 2272 N N . LYS A 1 273 ? 12.025 3.389 -34.802 1.00 95.62 273 LYS A N 1
ATOM 2273 C CA . LYS A 1 273 ? 12.706 3.117 -36.080 1.00 95.62 273 LYS A CA 1
ATOM 2274 C C . LYS A 1 273 ? 13.969 2.289 -35.819 1.00 95.62 273 LYS A C 1
ATOM 2276 O O . LYS 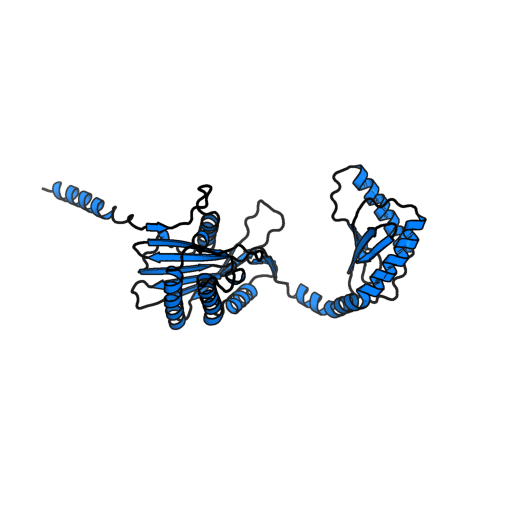A 1 273 ? 14.949 2.419 -36.539 1.00 95.62 273 LYS A O 1
ATOM 2281 N N . ASN A 1 274 ? 13.995 1.625 -34.664 1.00 95.50 274 ASN A N 1
ATOM 2282 C CA . ASN A 1 274 ? 15.076 0.807 -34.124 1.00 95.50 274 ASN A CA 1
ATOM 2283 C C . ASN A 1 274 ? 16.458 1.483 -34.106 1.00 95.50 274 ASN A C 1
ATOM 2285 O O . ASN A 1 274 ? 17.491 0.829 -34.179 1.00 95.50 274 ASN A O 1
ATOM 2289 N N . LYS A 1 275 ? 16.496 2.816 -33.956 1.00 96.25 275 LYS A N 1
ATOM 2290 C CA . LYS A 1 275 ? 17.744 3.571 -33.778 1.00 96.25 275 LYS A CA 1
ATOM 2291 C C . LYS A 1 275 ? 18.038 3.752 -32.296 1.00 96.25 275 LYS A C 1
ATOM 2293 O O . LYS A 1 275 ? 17.162 4.172 -31.538 1.00 96.25 275 LYS A O 1
ATOM 2298 N N . LEU A 1 276 ? 19.288 3.535 -31.898 1.00 97.44 276 LEU A N 1
ATOM 2299 C CA . LEU A 1 276 ? 19.743 3.801 -30.537 1.00 97.44 276 LEU A CA 1
ATOM 2300 C C . LEU A 1 276 ? 19.672 5.306 -30.218 1.00 97.44 276 LEU A C 1
ATOM 2302 O O . LEU A 1 276 ? 20.320 6.130 -30.863 1.00 97.44 276 LEU A O 1
ATOM 2306 N N . LYS A 1 277 ? 18.881 5.676 -29.207 1.00 97.75 277 LYS A N 1
ATOM 2307 C CA . LYS A 1 277 ? 18.656 7.067 -28.769 1.00 97.75 277 LYS A CA 1
ATOM 2308 C C . LYS A 1 277 ? 19.388 7.413 -27.481 1.00 97.75 277 LYS A C 1
ATOM 2310 O O . LYS A 1 277 ? 19.935 8.508 -27.368 1.00 97.75 277 LYS A O 1
ATOM 2315 N N . LYS A 1 278 ? 19.378 6.515 -26.496 1.00 97.69 278 LYS A N 1
ATOM 2316 C CA . LYS A 1 278 ? 19.956 6.764 -25.166 1.00 97.69 278 LYS A CA 1
ATOM 2317 C C . LYS A 1 278 ? 20.650 5.509 -24.649 1.00 97.69 278 LYS A C 1
ATOM 2319 O O . LYS A 1 278 ? 20.216 4.409 -24.948 1.00 97.69 278 LYS A O 1
ATOM 2324 N N . ILE A 1 279 ? 21.710 5.717 -23.875 1.00 96.88 279 ILE A N 1
ATOM 2325 C CA . ILE A 1 279 ? 22.390 4.696 -23.073 1.00 96.88 279 ILE A CA 1
ATOM 2326 C C . ILE A 1 279 ? 22.453 5.256 -21.648 1.00 96.88 279 ILE A C 1
ATOM 2328 O O . ILE A 1 279 ? 22.781 6.445 -21.497 1.00 96.88 279 ILE A O 1
ATOM 2332 N N . LYS A 1 280 ? 22.104 4.441 -20.650 1.00 95.44 280 LYS A N 1
ATOM 2333 C CA . LYS A 1 280 ? 22.288 4.699 -19.211 1.00 95.44 280 LYS A CA 1
ATOM 2334 C C . LYS A 1 280 ? 22.822 3.435 -18.517 1.00 95.44 280 LYS A C 1
ATOM 2336 O O . LYS A 1 280 ? 22.736 2.363 -19.098 1.00 95.44 280 LYS A O 1
ATOM 2341 N N . THR A 1 281 ? 23.324 3.584 -17.303 1.00 92.44 281 THR A N 1
ATOM 2342 C CA . THR A 1 281 ? 23.619 2.507 -16.345 1.00 92.44 281 THR A CA 1
ATOM 2343 C C . THR A 1 281 ? 22.997 2.923 -15.006 1.00 92.44 281 THR A C 1
ATOM 2345 O O . THR A 1 281 ? 22.674 4.107 -14.840 1.00 92.44 281 THR A O 1
ATOM 2348 N N . ASP A 1 282 ? 22.707 1.958 -14.148 1.00 86.62 282 ASP A N 1
ATOM 2349 C CA . ASP A 1 282 ? 22.229 2.120 -12.770 1.00 86.62 282 ASP A CA 1
ATOM 2350 C C . ASP A 1 282 ? 23.367 2.198 -11.746 1.00 86.62 282 ASP A C 1
ATOM 2352 O O . ASP A 1 282 ? 23.114 2.550 -10.600 1.00 86.62 282 ASP A O 1
ATOM 2356 N N . GLU A 1 283 ? 24.608 1.939 -12.156 1.00 83.12 283 GLU A N 1
ATOM 2357 C CA . GLU A 1 283 ? 25.763 2.034 -11.270 1.00 83.12 283 GLU A CA 1
ATOM 2358 C C . GLU A 1 283 ? 26.192 3.483 -11.008 1.00 83.12 283 GLU A C 1
ATOM 2360 O O . GLU A 1 283 ? 26.250 4.327 -11.915 1.00 83.12 283 GLU A O 1
ATOM 2365 N N . ASP A 1 284 ? 26.552 3.747 -9.753 1.00 78.12 284 ASP A N 1
ATOM 2366 C CA . ASP A 1 284 ? 27.038 5.044 -9.304 1.00 78.12 284 ASP A CA 1
ATOM 2367 C C . ASP A 1 284 ? 28.469 5.323 -9.782 1.00 78.12 284 ASP A C 1
ATOM 2369 O O . ASP A 1 284 ? 29.370 4.484 -9.729 1.00 78.12 284 ASP A O 1
ATOM 2373 N N . PHE A 1 285 ? 28.714 6.564 -10.205 1.00 76.19 285 PHE A N 1
ATOM 2374 C CA . PHE A 1 285 ? 30.017 7.014 -10.703 1.00 76.19 285 PHE A CA 1
ATOM 2375 C C . PHE A 1 285 ? 30.939 7.499 -9.573 1.00 76.19 285 PHE A C 1
ATOM 2377 O O . PHE A 1 285 ? 31.495 8.596 -9.658 1.00 76.19 285 PHE A O 1
ATOM 2384 N N . ASN A 1 286 ? 31.081 6.717 -8.500 1.00 69.38 286 ASN A N 1
ATOM 2385 C CA . ASN A 1 286 ? 31.754 7.172 -7.274 1.00 69.38 286 ASN A CA 1
ATOM 2386 C C . ASN A 1 286 ? 33.276 7.376 -7.437 1.00 69.38 286 ASN A C 1
ATOM 2388 O O . ASN A 1 286 ? 33.873 8.128 -6.674 1.00 69.38 286 ASN A O 1
ATOM 2392 N N . ALA A 1 287 ? 33.900 6.788 -8.465 1.00 70.44 287 ALA A N 1
ATOM 2393 C CA . ALA A 1 287 ? 35.307 7.012 -8.814 1.00 70.44 287 ALA A CA 1
ATOM 2394 C C . ALA A 1 287 ? 35.454 7.817 -10.118 1.00 70.44 287 ALA A C 1
ATOM 2396 O O . ALA A 1 287 ? 34.697 7.616 -11.069 1.00 70.44 287 ALA A O 1
ATOM 2397 N N . MET A 1 288 ? 36.462 8.688 -10.221 1.00 63.38 288 MET A N 1
ATOM 2398 C CA . MET A 1 288 ? 36.702 9.509 -11.422 1.00 63.38 288 MET A CA 1
ATOM 2399 C C . MET A 1 288 ? 36.921 8.657 -12.692 1.00 63.38 288 MET A C 1
ATOM 2401 O O . MET A 1 288 ? 36.418 9.008 -13.767 1.00 63.38 288 MET A O 1
ATOM 2405 N N . ASP A 1 289 ? 37.569 7.497 -12.553 1.00 73.50 289 ASP A N 1
ATOM 2406 C CA . ASP A 1 289 ? 37.822 6.549 -13.647 1.00 73.50 289 ASP A CA 1
ATOM 2407 C C . ASP A 1 289 ? 36.550 5.881 -14.179 1.00 73.50 289 ASP A C 1
ATOM 2409 O O . ASP A 1 289 ? 36.432 5.630 -15.382 1.00 73.50 289 ASP A O 1
ATOM 2413 N N . SER A 1 290 ? 35.534 5.709 -13.327 1.00 81.81 290 SER A N 1
ATOM 2414 C CA . SER A 1 290 ? 34.247 5.127 -13.720 1.00 81.81 290 SER A CA 1
ATOM 2415 C C . SER A 1 290 ? 33.604 5.950 -14.851 1.00 81.81 290 SER A C 1
ATOM 2417 O O . SER A 1 290 ? 33.277 5.445 -15.928 1.00 81.81 290 SER A O 1
ATOM 2419 N N . LYS A 1 291 ? 33.563 7.281 -14.715 1.00 85.50 291 LYS A N 1
ATOM 2420 C CA . LYS A 1 291 ? 32.959 8.174 -15.716 1.00 85.50 291 LYS A CA 1
ATOM 2421 C C . LYS A 1 291 ? 33.688 8.129 -17.062 1.00 85.50 291 LYS A C 1
ATOM 2423 O O . LYS A 1 291 ? 33.042 8.274 -18.108 1.00 85.50 291 LYS A O 1
ATOM 2428 N N . LYS A 1 292 ? 35.016 7.960 -17.059 1.00 88.38 292 LYS A N 1
ATOM 2429 C CA . LYS A 1 292 ? 35.830 7.818 -18.278 1.00 88.38 292 LYS A CA 1
ATOM 2430 C C . LYS A 1 292 ? 35.517 6.492 -18.972 1.00 88.38 292 LYS A C 1
ATOM 2432 O O . LYS A 1 292 ? 35.177 6.506 -20.159 1.00 88.38 292 LYS A O 1
ATOM 2437 N N . ASN A 1 293 ? 35.514 5.396 -18.220 1.00 88.19 293 ASN A N 1
ATOM 2438 C CA . ASN A 1 293 ? 35.190 4.057 -18.713 1.00 88.19 293 ASN A CA 1
ATOM 2439 C C . ASN A 1 293 ? 33.766 3.994 -19.277 1.00 88.19 293 ASN A C 1
ATOM 2441 O O . ASN A 1 293 ? 33.553 3.538 -20.400 1.00 88.19 293 ASN A O 1
ATOM 2445 N N . TYR A 1 294 ? 32.789 4.587 -18.589 1.00 90.44 294 TYR A N 1
ATOM 2446 C CA . TYR A 1 294 ? 31.416 4.683 -19.084 1.00 90.44 294 TYR A CA 1
ATOM 2447 C C . TYR A 1 294 ? 31.317 5.430 -20.415 1.00 90.44 294 TYR A C 1
ATOM 2449 O O . TYR A 1 294 ? 30.625 4.984 -21.333 1.00 90.44 294 TYR A O 1
ATOM 2457 N N . LYS A 1 295 ? 32.008 6.569 -20.560 1.00 91.81 295 LYS A N 1
ATOM 2458 C CA . LYS A 1 295 ? 32.033 7.320 -21.827 1.00 91.81 295 LYS A CA 1
ATOM 2459 C C . LYS A 1 295 ? 32.634 6.487 -22.959 1.00 91.81 295 LYS A C 1
ATOM 2461 O O . LYS A 1 295 ? 32.098 6.528 -24.072 1.00 91.81 295 LYS A O 1
ATOM 2466 N N . GLN A 1 296 ? 33.702 5.741 -22.681 1.00 92.00 296 GLN A N 1
ATOM 2467 C CA . GLN A 1 296 ? 34.349 4.865 -23.653 1.00 92.00 296 GLN A CA 1
ATOM 2468 C C . GLN A 1 296 ? 33.423 3.715 -24.073 1.00 92.00 296 GLN A C 1
ATOM 2470 O O . GLN A 1 296 ? 33.151 3.554 -25.264 1.00 92.00 296 GLN A O 1
ATOM 2475 N N . ASN A 1 297 ? 32.813 3.009 -23.123 1.00 92.25 297 ASN A N 1
ATOM 2476 C CA . ASN A 1 297 ? 31.886 1.910 -23.409 1.00 92.25 297 ASN A CA 1
ATOM 2477 C C . ASN A 1 297 ? 30.639 2.398 -24.144 1.00 92.25 297 ASN A C 1
ATOM 2479 O O . ASN A 1 297 ? 30.222 1.821 -25.146 1.00 92.25 297 ASN A O 1
ATOM 2483 N N . LYS A 1 298 ? 30.113 3.563 -23.759 1.00 94.19 298 LYS A N 1
ATOM 2484 C CA . LYS A 1 298 ? 29.031 4.241 -24.480 1.00 94.19 298 LYS A CA 1
ATOM 2485 C C . LYS A 1 298 ? 29.397 4.564 -25.933 1.00 94.19 298 LYS A C 1
ATOM 2487 O O . LYS A 1 298 ? 28.526 4.505 -26.807 1.00 94.19 298 LYS A O 1
ATOM 2492 N N . LYS A 1 299 ? 30.652 4.933 -26.217 1.00 95.00 299 LYS A N 1
ATOM 2493 C CA . LYS A 1 299 ? 31.153 5.165 -27.585 1.00 95.00 299 LYS A CA 1
ATOM 2494 C C . LYS A 1 299 ? 31.230 3.850 -28.364 1.00 95.00 299 LYS A C 1
ATOM 2496 O O . LYS A 1 299 ? 30.761 3.816 -29.502 1.00 95.00 299 LYS A O 1
ATOM 2501 N N . ASN A 1 300 ? 31.740 2.788 -27.744 1.00 93.81 300 ASN A N 1
ATOM 2502 C CA . ASN A 1 300 ? 31.847 1.455 -28.342 1.00 93.81 300 ASN A CA 1
ATOM 2503 C C . ASN A 1 300 ? 30.466 0.882 -28.695 1.00 93.81 300 ASN A C 1
ATOM 2505 O O . ASN A 1 300 ? 30.231 0.535 -29.852 1.00 93.81 300 ASN A O 1
ATOM 2509 N N . ILE A 1 301 ? 29.511 0.921 -27.760 1.00 95.06 301 ILE A N 1
ATOM 2510 C CA . ILE A 1 301 ? 28.119 0.494 -27.987 1.00 95.06 301 ILE A CA 1
ATOM 2511 C C . ILE A 1 301 ? 27.500 1.280 -29.150 1.00 95.06 301 ILE A C 1
ATOM 2513 O O . ILE A 1 301 ? 26.925 0.701 -30.067 1.00 95.06 301 ILE A O 1
ATOM 2517 N N . ARG A 1 302 ? 27.660 2.610 -29.186 1.00 96.69 302 ARG A N 1
ATOM 2518 C CA . ARG A 1 302 ? 27.157 3.419 -30.312 1.00 96.69 302 ARG A CA 1
ATOM 2519 C C . ARG A 1 302 ? 27.788 3.036 -31.646 1.00 96.69 302 ARG A C 1
ATOM 2521 O O . ARG A 1 302 ? 27.088 3.060 -32.653 1.00 96.69 302 ARG A O 1
ATOM 2528 N N . LYS A 1 303 ? 29.087 2.728 -31.674 1.00 96.12 303 LYS A N 1
ATOM 2529 C CA . LYS A 1 303 ? 29.783 2.274 -32.886 1.00 96.12 303 LYS A CA 1
ATOM 2530 C C . LYS A 1 303 ? 29.214 0.933 -33.357 1.00 96.12 303 LYS A C 1
ATOM 2532 O O . LYS A 1 303 ? 28.942 0.803 -34.546 1.00 96.12 303 LYS A O 1
ATOM 2537 N N . ALA A 1 304 ? 28.968 -0.007 -32.442 1.00 96.12 304 ALA A N 1
ATOM 2538 C CA . ALA A 1 304 ? 28.330 -1.284 -32.753 1.00 96.12 304 ALA A CA 1
ATOM 2539 C C . ALA A 1 304 ? 26.918 -1.084 -33.329 1.00 96.12 304 ALA A C 1
ATOM 2541 O O . ALA A 1 304 ? 26.644 -1.526 -34.438 1.00 96.12 304 ALA A O 1
ATOM 2542 N N . PHE A 1 305 ? 26.062 -0.292 -32.675 1.00 96.62 305 PHE A N 1
ATOM 2543 C CA . PHE A 1 305 ? 24.690 -0.022 -33.138 1.00 96.62 305 PHE A CA 1
ATOM 2544 C C . PHE A 1 305 ? 24.583 0.755 -34.461 1.00 96.62 305 PHE A C 1
ATOM 2546 O O . PHE A 1 305 ? 23.498 0.823 -35.029 1.00 96.62 305 PHE A O 1
ATOM 2553 N N . ARG A 1 306 ? 25.673 1.335 -34.982 1.00 96.69 306 ARG A N 1
ATOM 2554 C CA . ARG A 1 306 ? 25.700 1.854 -36.365 1.00 96.69 306 ARG A CA 1
ATOM 2555 C C . ARG A 1 306 ? 25.792 0.740 -37.411 1.00 96.69 306 ARG A C 1
ATOM 2557 O O . ARG A 1 306 ? 25.468 0.988 -38.564 1.00 96.69 306 ARG A O 1
ATOM 2564 N N . ARG A 1 307 ? 26.274 -0.443 -37.018 1.00 96.69 307 ARG A N 1
ATOM 2565 C CA . ARG A 1 307 ? 26.458 -1.624 -37.877 1.00 96.69 307 ARG A CA 1
ATOM 2566 C C . ARG A 1 307 ? 25.298 -2.616 -37.770 1.00 96.69 307 ARG A C 1
ATOM 2568 O O . ARG A 1 307 ? 25.091 -3.386 -38.698 1.00 96.69 307 ARG A O 1
ATOM 2575 N N . ILE A 1 308 ? 24.559 -2.597 -36.661 1.00 96.81 308 ILE A N 1
ATOM 2576 C CA . ILE A 1 308 ? 23.412 -3.483 -36.425 1.00 96.81 308 ILE A CA 1
ATOM 2577 C C . ILE A 1 308 ? 22.215 -3.020 -37.262 1.00 96.81 308 ILE A C 1
ATOM 2579 O O . ILE A 1 308 ? 21.858 -1.840 -37.233 1.00 96.81 308 ILE A O 1
ATOM 2583 N N . LYS A 1 309 ? 21.571 -3.958 -37.964 1.00 96.44 309 LYS A N 1
ATOM 2584 C CA . LYS A 1 309 ? 20.324 -3.731 -38.704 1.00 96.44 309 LYS A CA 1
ATOM 2585 C C . LYS A 1 309 ? 19.186 -4.466 -38.007 1.00 96.44 309 LYS A C 1
ATOM 2587 O O . LYS A 1 309 ? 19.229 -5.677 -37.862 1.00 96.44 309 LYS A O 1
ATOM 2592 N N . ILE A 1 310 ? 18.167 -3.733 -37.574 1.00 95.62 310 ILE A N 1
ATOM 2593 C CA . ILE A 1 310 ? 17.015 -4.292 -36.850 1.00 95.62 310 ILE A CA 1
ATOM 2594 C C . ILE A 1 310 ? 15.761 -4.037 -37.689 1.00 95.62 310 ILE A C 1
ATOM 2596 O O . ILE A 1 310 ? 14.792 -3.438 -37.230 1.00 95.62 310 ILE A O 1
ATOM 2600 N N . ASP A 1 311 ? 15.809 -4.407 -38.964 1.00 93.88 311 ASP A N 1
ATOM 2601 C CA . ASP A 1 311 ? 14.748 -4.060 -39.917 1.00 93.88 311 ASP A CA 1
ATOM 2602 C C . ASP A 1 311 ? 13.528 -4.991 -39.785 1.00 93.88 311 ASP A C 1
ATOM 2604 O O . ASP A 1 311 ? 12.432 -4.632 -40.206 1.00 93.88 311 ASP A O 1
ATOM 2608 N N . PHE A 1 312 ? 13.698 -6.138 -39.112 1.00 94.44 312 PHE A N 1
ATOM 2609 C CA . PHE A 1 312 ? 12.652 -7.132 -38.843 1.00 94.44 312 PHE A CA 1
ATOM 2610 C C . PHE A 1 312 ? 11.724 -6.776 -37.665 1.00 94.44 312 PHE A C 1
ATOM 2612 O O . PHE A 1 312 ? 10.725 -7.455 -37.442 1.00 94.44 312 PHE A O 1
ATOM 2619 N N . VAL A 1 313 ? 12.036 -5.726 -36.892 1.00 94.06 313 VAL A N 1
ATOM 2620 C CA . VAL A 1 313 ? 11.202 -5.281 -35.763 1.00 94.06 313 VAL A CA 1
ATOM 2621 C C . VAL A 1 313 ? 10.362 -4.080 -36.177 1.00 94.06 313 VAL A C 1
ATOM 2623 O O . VAL A 1 313 ? 10.874 -2.980 -36.380 1.00 94.06 313 VAL A O 1
ATOM 2626 N N . HIS A 1 314 ? 9.045 -4.234 -36.226 1.00 92.56 314 HIS A N 1
ATOM 2627 C CA . HIS A 1 314 ? 8.131 -3.171 -36.654 1.00 92.56 314 HIS A CA 1
ATOM 2628 C C . HIS A 1 314 ? 7.445 -2.471 -35.474 1.00 92.56 314 HIS A C 1
ATOM 2630 O O . HIS A 1 314 ? 6.225 -2.494 -35.322 1.00 92.56 314 HIS A O 1
ATOM 2636 N N . SER A 1 315 ? 8.225 -1.807 -34.616 1.00 88.19 315 SER A N 1
ATOM 2637 C CA . SER A 1 315 ? 7.669 -1.086 -33.466 1.00 88.19 315 SER A CA 1
ATOM 2638 C C . SER A 1 315 ? 7.330 0.372 -33.776 1.00 88.19 315 SER A C 1
ATOM 2640 O O . SER A 1 315 ? 8.187 1.144 -34.201 1.00 88.19 315 SER A O 1
ATOM 2642 N N . LYS A 1 316 ? 6.102 0.812 -33.464 1.00 92.19 316 LYS A N 1
ATOM 2643 C CA . LYS A 1 316 ? 5.731 2.244 -33.485 1.00 92.19 316 LYS A CA 1
ATOM 2644 C C . LYS A 1 316 ? 5.991 2.964 -32.158 1.00 92.19 316 LYS A C 1
ATOM 2646 O O . LYS A 1 316 ? 5.639 4.137 -32.017 1.00 92.19 316 LYS A O 1
ATOM 2651 N N . VAL A 1 317 ? 6.644 2.307 -31.201 1.00 93.94 317 VAL A N 1
ATOM 2652 C CA . VAL A 1 317 ? 7.008 2.882 -29.899 1.00 93.94 317 VAL A CA 1
ATOM 2653 C C . VAL A 1 317 ? 8.505 2.770 -29.633 1.00 93.94 317 VAL A C 1
ATOM 2655 O O . VAL A 1 317 ? 9.192 1.902 -30.155 1.00 93.94 317 VAL A O 1
ATOM 2658 N N . SER A 1 318 ? 9.042 3.677 -28.816 1.00 95.75 318 SER A N 1
ATOM 2659 C CA . SER A 1 318 ? 10.383 3.473 -28.261 1.00 95.75 318 SER A CA 1
ATOM 2660 C C . SER A 1 318 ? 10.356 2.367 -27.214 1.00 95.75 318 SER A C 1
ATOM 2662 O O . SER A 1 318 ? 9.421 2.339 -26.413 1.00 95.75 318 SER A O 1
ATOM 2664 N N . TYR A 1 319 ? 11.413 1.571 -27.139 1.00 96.44 319 TYR A N 1
ATOM 2665 C CA . TYR A 1 319 ? 11.553 0.492 -26.165 1.00 96.44 319 TYR A CA 1
ATOM 2666 C C . TYR A 1 319 ? 12.946 0.500 -25.535 1.00 96.44 319 TYR A C 1
ATOM 2668 O O . TYR A 1 319 ? 13.845 1.202 -26.010 1.00 96.44 319 TYR A O 1
ATOM 2676 N N . TRP A 1 320 ? 13.097 -0.212 -24.421 1.00 96.81 320 TRP A N 1
ATOM 2677 C CA . TRP A 1 320 ? 14.369 -0.357 -23.721 1.00 96.81 320 TRP A CA 1
ATOM 2678 C C . TRP A 1 320 ? 14.889 -1.785 -23.844 1.00 96.81 320 TRP A C 1
ATOM 2680 O O . TRP A 1 320 ? 14.092 -2.707 -23.985 1.00 96.81 320 TRP A O 1
ATOM 2690 N N . LYS A 1 321 ? 16.214 -1.928 -23.794 1.00 97.31 321 LYS A N 1
ATOM 2691 C CA . LYS A 1 321 ? 16.916 -3.204 -23.666 1.00 97.31 321 LYS A CA 1
ATOM 2692 C C . LYS A 1 321 ? 18.034 -3.101 -22.648 1.00 97.31 321 LYS A C 1
ATOM 2694 O O . LYS A 1 321 ? 18.748 -2.096 -22.662 1.00 97.31 321 LYS A O 1
ATOM 2699 N N . GLY A 1 322 ? 18.143 -4.080 -21.764 1.00 96.56 322 GLY A N 1
ATOM 2700 C CA . GLY A 1 322 ? 19.317 -4.289 -20.927 1.00 96.56 322 GLY A CA 1
ATOM 2701 C C . GLY A 1 322 ? 20.374 -5.033 -21.728 1.00 96.56 322 GLY A C 1
ATOM 2702 O O . GLY A 1 322 ? 20.031 -5.873 -22.554 1.00 96.56 322 GLY A O 1
ATOM 2703 N N . ILE A 1 323 ? 21.641 -4.687 -21.529 1.00 95.81 323 ILE A N 1
ATOM 2704 C CA . ILE A 1 323 ? 22.761 -5.525 -21.949 1.00 95.81 323 ILE A CA 1
ATOM 2705 C C . ILE A 1 323 ? 23.690 -5.750 -20.760 1.00 95.81 323 ILE A C 1
ATOM 2707 O O . ILE A 1 323 ? 23.995 -4.795 -20.038 1.00 95.81 323 ILE A O 1
ATOM 2711 N N . GLU A 1 324 ? 24.141 -6.985 -20.597 1.00 94.25 324 GLU A N 1
ATOM 2712 C CA . GLU A 1 324 ? 25.114 -7.422 -19.599 1.00 94.25 324 GLU A CA 1
ATOM 2713 C C . GLU A 1 324 ? 26.301 -8.101 -20.280 1.00 94.25 324 GLU A C 1
ATOM 2715 O O . GLU A 1 324 ? 26.145 -8.750 -21.312 1.00 94.25 324 GLU A O 1
ATOM 2720 N N . TYR A 1 325 ? 27.498 -7.915 -19.724 1.00 88.25 325 TYR A N 1
ATOM 2721 C CA . TYR A 1 325 ? 28.702 -8.601 -20.194 1.00 88.25 325 TYR A CA 1
ATOM 2722 C C . TYR A 1 325 ? 29.021 -9.743 -19.245 1.00 88.25 325 TYR A C 1
ATOM 2724 O O . TYR A 1 325 ? 29.306 -9.514 -18.069 1.00 88.25 325 TYR A O 1
ATOM 2732 N N . PHE A 1 326 ? 29.010 -10.966 -19.761 1.00 83.88 326 PHE A N 1
ATOM 2733 C CA . PHE A 1 326 ? 29.297 -12.154 -18.974 1.00 83.88 326 PHE A CA 1
ATOM 2734 C C . PHE A 1 326 ? 30.146 -13.139 -19.772 1.00 83.88 326 PHE A C 1
ATOM 2736 O O . PHE A 1 326 ? 29.753 -13.590 -20.843 1.00 83.88 326 PHE A O 1
ATOM 2743 N N . ARG A 1 327 ? 31.330 -13.482 -19.238 1.00 82.81 327 ARG A N 1
ATOM 2744 C CA . ARG A 1 327 ? 32.262 -14.464 -19.831 1.00 82.81 327 ARG A CA 1
ATOM 2745 C C . ARG A 1 327 ? 32.488 -14.239 -21.332 1.00 82.81 327 ARG A C 1
ATOM 2747 O O . ARG A 1 327 ? 32.273 -15.135 -22.137 1.00 82.81 327 ARG A O 1
ATOM 2754 N N . GLU A 1 328 ? 32.876 -13.012 -21.681 1.00 85.62 328 GLU A N 1
ATOM 2755 C CA . GLU A 1 328 ? 33.132 -12.555 -23.058 1.00 85.62 328 GLU A CA 1
ATOM 2756 C C . GLU A 1 328 ? 31.896 -12.458 -23.969 1.00 85.62 328 GLU A C 1
ATOM 2758 O O . GLU A 1 328 ? 32.021 -11.979 -25.096 1.00 85.62 328 GLU A O 1
ATOM 2763 N N . ASN A 1 329 ? 30.706 -12.821 -23.491 1.00 90.94 329 ASN A N 1
ATOM 2764 C CA . ASN A 1 329 ? 29.453 -12.699 -24.229 1.00 90.94 329 ASN A CA 1
ATOM 2765 C C . ASN A 1 329 ? 28.650 -11.473 -23.787 1.00 90.94 329 ASN A C 1
ATOM 2767 O O . ASN A 1 329 ? 28.845 -10.930 -22.695 1.00 90.94 329 ASN A O 1
ATOM 2771 N N . VAL A 1 330 ? 27.754 -11.032 -24.669 1.00 93.75 330 VAL A N 1
ATOM 2772 C CA . VAL A 1 330 ? 26.778 -9.974 -24.403 1.00 93.75 330 VAL A CA 1
ATOM 2773 C C . VAL A 1 330 ? 25.393 -10.588 -24.302 1.00 93.75 330 VAL A C 1
ATOM 2775 O O . VAL A 1 330 ? 24.837 -11.043 -25.301 1.00 93.75 330 VAL A O 1
ATOM 2778 N N . ASP A 1 331 ? 24.803 -10.511 -23.119 1.00 95.12 331 ASP A N 1
ATOM 2779 C CA . ASP A 1 331 ? 23.438 -10.955 -22.863 1.00 95.12 331 ASP A CA 1
ATOM 2780 C C . ASP A 1 331 ? 22.488 -9.764 -22.947 1.00 95.12 331 ASP A C 1
ATOM 2782 O O . ASP A 1 331 ? 22.727 -8.725 -22.334 1.00 95.12 331 ASP A O 1
ATOM 2786 N N . VAL A 1 332 ? 21.420 -9.887 -23.736 1.00 96.19 332 VAL A N 1
ATOM 2787 C CA . VAL A 1 332 ? 20.419 -8.834 -23.936 1.00 96.19 332 VAL A CA 1
ATOM 2788 C C . VAL A 1 332 ? 19.084 -9.277 -23.353 1.00 96.19 332 VAL A C 1
ATOM 2790 O O . VAL A 1 332 ? 18.620 -10.375 -23.651 1.00 96.19 332 VAL A O 1
ATOM 2793 N N . PHE A 1 333 ? 18.442 -8.403 -22.574 1.00 94.81 333 PHE A N 1
ATOM 2794 C CA . PHE A 1 333 ? 17.128 -8.646 -21.967 1.00 94.81 333 PHE A CA 1
ATOM 2795 C C . PHE A 1 333 ? 16.129 -7.511 -22.230 1.00 94.81 333 PHE A C 1
ATOM 2797 O O . PHE A 1 333 ? 16.496 -6.311 -22.148 1.00 94.81 333 PHE A O 1
#

Radius of gyration: 30.3 Å; chains: 1; bounding box: 69×62×95 Å

Sequence (333 aa):
MRWYVTIFLILTIFIFANGQSNRKVFIPVYENGDTCYWYKIFQKKTSDLHLQNLLTSTDTFHFRFQDHSHVVDVFTTDNKTYHAMITCYTYSYISDDKKKKPKVYSVQVESDPVLAEKIFYFAKQIDTIPTEDLIKGWNNGCDGVTYLFESSNPSSYYFKTYWTPKAQDSIVREAKIIQNFVDSLYSCLKLHEKFQSFFSTLKPGSYTNGSMIITKPSKKQIKRSIKYEPYRAYLETVNDTLNKYLSDTLTTLLQTNKADFFYRTYYLKMSSKNKLKKIKTDEDFNAMDSKKNYKQNKKNIRKAFRRIKIDFVHSKVSYWKGIEYFRENVDVF

pLDDT: mean 89.89, std 12.83, range [46.84, 98.75]

Foldseek 3Di:
DPPVVVVVVVVVVVVPPPPDDLAAEAFDQDPVRDTDPPVVVVVVVCVLQVHDDQVPDAFQKWKWKDWLFWIWIWTHRPVPWIWIKIKGKWWADDPDPPPDDTRIDIDIDIDDRVLSVVLVVLRVVLVPDAAQVPQPQRDADDPQIKMWMWMHHRRYIHIHMHHQLVRGDPVRVSSVSVNVSVVSCCVSVVNVVVNVVSVVPDDFHWIDRRPDIDTRHDPVVVVVCVVQVVLVVLCVVCVVVVQVLCQVLVLVQLLVVVQDDPAFKKKFKAALQRQTDDIDGPDDPPDPVSVVSVVVVVVSVNVSRVVDDPPVRRHNGIDMWMWGQDPSTIGID

Secondary structure (DSSP, 8-state):
--SHHHHHHHHHHTGGGGSS---EEE--B-TTS-B-HHHHHHHHHHHHTTPPPGGG---SEEEEEE-SSEEEEEEESSSSS-EEEEEEEEEE--SS-TTPPPPEEEEEEEPPHHHHHHHHHHHHHHTTSPPGGGSTT----SS--EEEEEEEETTEEEEEEEE-GGGS-TT-HHHHHHHHHHHHHHHHHTHHHHHHHHHHHSPSEEEEETTEEEEE--HHHHHHHHHHHHHHHHHHHTHHHHHHHHHHHHHHHHHTTT-----SEEEEEEPTTS-EEEEE-SS---SHHHHHHHHHHHHHHHHHHTT---TT---SS-EEEEEEEETTEEEE-